Protein AF-X1PP85-F1 (afdb_monomer)

Structure (mmCIF, N/CA/C/O backbone):
data_AF-X1PP85-F1
#
_entry.id   AF-X1PP85-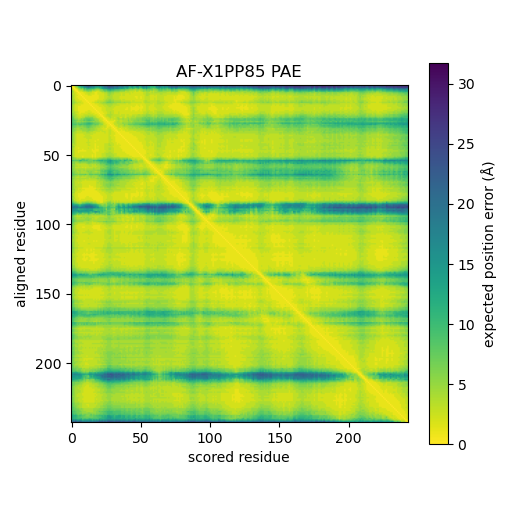F1
#
loop_
_atom_site.group_PDB
_atom_site.id
_atom_site.type_symbol
_atom_site.label_atom_id
_atom_site.label_alt_id
_atom_site.label_comp_id
_atom_site.label_asym_id
_atom_site.label_entity_id
_atom_site.label_seq_id
_atom_site.pdbx_PDB_ins_code
_atom_site.Cartn_x
_atom_site.Cartn_y
_atom_site.Cartn_z
_atom_site.occupancy
_atom_site.B_iso_or_equiv
_atom_site.auth_seq_id
_atom_site.auth_comp_id
_atom_site.auth_asym_id
_atom_site.auth_atom_id
_atom_site.pdbx_PDB_model_num
ATOM 1 N N . ASP A 1 1 ? 21.869 11.485 17.159 1.00 49.81 1 ASP A N 1
ATOM 2 C CA . ASP A 1 1 ? 21.435 10.122 17.528 1.00 49.81 1 ASP A CA 1
ATOM 3 C C . ASP A 1 1 ? 20.877 9.426 16.298 1.00 49.81 1 ASP A C 1
ATOM 5 O O . ASP A 1 1 ? 19.893 9.921 15.763 1.00 49.81 1 ASP A O 1
ATOM 9 N N . ASN A 1 2 ? 21.496 8.334 15.834 1.00 59.84 2 ASN A N 1
ATOM 10 C CA . ASN A 1 2 ? 21.008 7.474 14.738 1.00 59.84 2 ASN A CA 1
ATOM 11 C C . ASN A 1 2 ? 19.705 6.749 15.137 1.00 59.84 2 ASN A C 1
ATOM 13 O O . ASN A 1 2 ? 19.668 5.526 15.242 1.00 59.84 2 ASN A O 1
ATOM 17 N N . LYS A 1 3 ? 18.649 7.497 15.461 1.00 71.19 3 LYS A N 1
ATOM 18 C CA . LYS A 1 3 ? 17.340 6.934 15.785 1.00 71.19 3 LYS A CA 1
ATOM 19 C C . LYS A 1 3 ? 16.592 6.682 14.487 1.00 71.19 3 LYS A C 1
ATOM 21 O O . LYS A 1 3 ? 16.320 7.616 13.739 1.00 71.19 3 LYS A O 1
ATOM 26 N N . GLU A 1 4 ? 16.272 5.419 14.257 1.00 82.12 4 GLU A N 1
ATOM 27 C CA . GLU A 1 4 ? 15.352 4.983 13.215 1.00 82.12 4 GLU A CA 1
ATOM 28 C C . GLU A 1 4 ? 13.998 5.689 13.385 1.00 82.12 4 GLU A C 1
ATOM 30 O O . GLU A 1 4 ? 13.442 5.730 14.487 1.00 82.12 4 GLU A O 1
ATOM 35 N N . LEU A 1 5 ? 13.511 6.312 12.308 1.00 87.94 5 LEU A N 1
ATOM 36 C CA . LEU A 1 5 ? 12.275 7.102 12.328 1.00 87.94 5 LEU A CA 1
ATOM 37 C C . LEU A 1 5 ? 11.038 6.238 12.110 1.00 87.94 5 LEU A C 1
ATOM 39 O O . LEU A 1 5 ? 10.011 6.476 12.737 1.00 8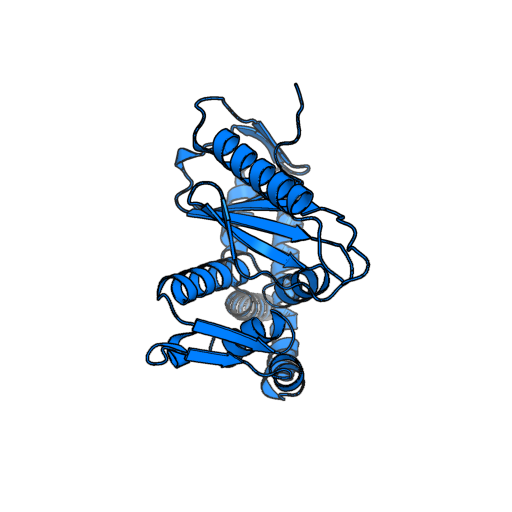7.94 5 LEU A O 1
ATOM 43 N N . CYS A 1 6 ? 11.148 5.259 11.222 1.00 92.81 6 CYS A N 1
ATOM 44 C CA . CYS A 1 6 ? 10.110 4.319 10.822 1.00 92.81 6 CYS A CA 1
ATOM 45 C C . CYS A 1 6 ? 10.786 3.073 10.238 1.00 92.81 6 CYS A C 1
ATOM 47 O O . CYS A 1 6 ? 11.924 3.176 9.779 1.00 92.81 6 CYS A O 1
ATOM 49 N N . ASP A 1 7 ? 10.078 1.946 10.179 1.00 93.31 7 ASP A N 1
ATOM 50 C CA . ASP A 1 7 ? 10.652 0.692 9.666 1.00 93.31 7 ASP A CA 1
ATOM 51 C C . ASP A 1 7 ? 10.857 0.724 8.141 1.00 93.31 7 ASP A C 1
ATOM 53 O O . ASP A 1 7 ? 11.785 0.115 7.611 1.00 93.31 7 ASP A O 1
ATOM 57 N N . LEU A 1 8 ? 9.991 1.432 7.406 1.00 94.00 8 LEU A N 1
ATOM 58 C CA . LEU A 1 8 ? 10.142 1.621 5.963 1.00 94.00 8 LEU A CA 1
ATOM 59 C C . LEU A 1 8 ? 9.538 2.954 5.512 1.00 94.00 8 LEU A C 1
ATOM 61 O O . LEU A 1 8 ? 8.381 3.264 5.794 1.00 94.00 8 LEU A O 1
ATOM 65 N N . LEU A 1 9 ? 10.314 3.712 4.738 1.00 94.88 9 LEU A N 1
ATOM 66 C CA . LEU A 1 9 ? 9.847 4.877 3.994 1.00 94.88 9 LEU A CA 1
ATOM 67 C C . LEU A 1 9 ? 9.863 4.552 2.498 1.00 94.88 9 LEU A C 1
ATOM 69 O O . LEU A 1 9 ? 10.913 4.244 1.934 1.00 94.88 9 LEU A O 1
ATOM 73 N N . VAL A 1 10 ? 8.710 4.668 1.844 1.00 94.44 10 VAL A N 1
ATOM 74 C CA . VAL A 1 10 ? 8.599 4.582 0.384 1.00 94.44 10 VAL A CA 1
ATOM 75 C C . VAL A 1 10 ? 8.336 5.977 -0.160 1.00 94.44 10 VAL A C 1
ATOM 77 O O . VAL A 1 10 ? 7.352 6.604 0.216 1.00 94.44 10 VAL A O 1
ATOM 80 N N . VAL A 1 11 ? 9.203 6.456 -1.053 1.00 93.06 11 VAL A N 1
ATOM 81 C CA . VAL A 1 11 ? 9.029 7.738 -1.752 1.00 93.06 11 VAL A CA 1
ATOM 82 C C . VAL A 1 11 ? 8.895 7.475 -3.244 1.00 93.06 11 VAL A C 1
ATOM 84 O O . VAL A 1 11 ? 9.864 7.072 -3.903 1.00 93.06 11 VAL A O 1
ATOM 87 N N . PHE A 1 12 ? 7.702 7.722 -3.774 1.00 92.81 12 PHE A N 1
ATOM 88 C CA . PHE A 1 12 ? 7.373 7.516 -5.175 1.00 92.81 12 PHE A CA 1
ATOM 89 C C . PHE A 1 12 ? 6.667 8.752 -5.728 1.00 92.81 12 PHE A C 1
ATOM 91 O O . PHE A 1 12 ? 5.604 9.128 -5.249 1.00 92.81 12 PHE A O 1
ATOM 98 N N . ASP A 1 13 ? 7.281 9.393 -6.723 1.00 92.19 13 ASP A N 1
ATOM 99 C CA . ASP A 1 13 ? 6.835 10.684 -7.252 1.00 92.19 13 ASP A CA 1
ATOM 100 C C . ASP A 1 13 ? 6.606 11.726 -6.150 1.00 92.19 13 ASP A C 1
ATOM 102 O O . ASP A 1 13 ? 7.534 12.033 -5.405 1.00 92.19 13 ASP A O 1
ATOM 106 N N . GLU A 1 14 ? 5.392 12.262 -6.059 1.00 95.69 14 GLU A N 1
ATOM 107 C CA . GLU A 1 14 ? 4.980 13.275 -5.085 1.00 95.69 14 GLU A CA 1
ATOM 108 C C . GLU A 1 14 ? 4.318 12.641 -3.848 1.00 95.69 14 GLU A C 1
ATOM 110 O O . GLU A 1 14 ? 3.628 13.322 -3.089 1.00 95.69 14 GLU A O 1
ATOM 115 N N . ILE A 1 15 ? 4.496 11.329 -3.652 1.00 97.38 15 ILE A N 1
ATOM 116 C CA . ILE A 1 15 ? 3.829 10.538 -2.617 1.00 97.38 15 ILE A CA 1
ATOM 117 C C . ILE A 1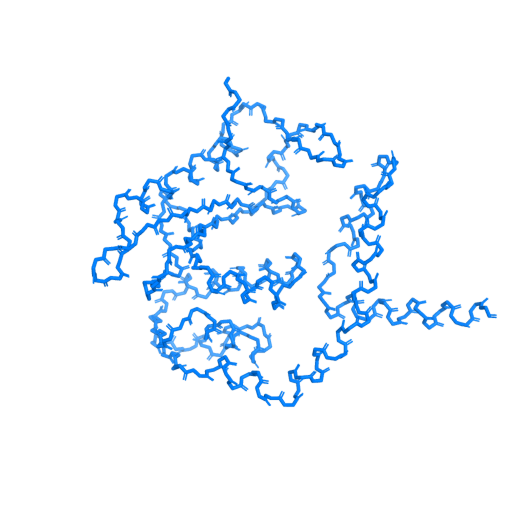 15 ? 4.867 9.906 -1.692 1.00 97.38 15 ILE A C 1
ATOM 119 O O . ILE A 1 15 ? 5.861 9.317 -2.135 1.00 97.38 15 ILE A O 1
ATOM 123 N N . ALA A 1 16 ? 4.610 9.991 -0.389 1.00 97.69 16 ALA A N 1
ATOM 124 C CA . ALA A 1 16 ? 5.360 9.272 0.629 1.00 97.69 16 ALA A CA 1
ATOM 125 C C . ALA A 1 16 ? 4.460 8.295 1.392 1.00 97.69 16 ALA A C 1
ATOM 127 O O . ALA A 1 16 ? 3.349 8.637 1.791 1.00 97.69 16 ALA A O 1
ATOM 128 N N . ILE A 1 17 ? 4.958 7.087 1.644 1.00 98.19 17 ILE A N 1
ATOM 129 C CA . ILE A 1 17 ? 4.297 6.089 2.487 1.00 98.19 17 ILE A CA 1
ATOM 130 C C . ILE A 1 17 ? 5.229 5.753 3.645 1.00 98.19 17 ILE A C 1
ATOM 132 O O . ILE A 1 17 ? 6.342 5.265 3.430 1.00 98.19 17 ILE A O 1
ATOM 136 N N . ILE A 1 18 ? 4.775 6.025 4.866 1.00 97.81 18 ILE A N 1
ATOM 137 C CA . ILE A 1 18 ? 5.509 5.730 6.097 1.00 97.81 18 ILE A CA 1
ATOM 138 C C . ILE A 1 18 ? 4.922 4.467 6.710 1.00 97.81 18 ILE A C 1
ATOM 140 O O . ILE A 1 18 ? 3.749 4.444 7.087 1.00 97.81 18 ILE A O 1
ATOM 144 N N . TRP A 1 19 ? 5.746 3.436 6.837 1.00 97.44 19 TRP A N 1
ATOM 145 C CA . TRP A 1 19 ? 5.365 2.157 7.413 1.00 97.44 19 TRP A CA 1
ATOM 146 C C . TRP A 1 19 ? 5.962 1.997 8.804 1.00 97.44 19 TRP A C 1
ATOM 148 O O . TRP A 1 19 ? 7.148 2.251 9.023 1.00 97.44 19 TRP A O 1
ATOM 158 N N . GLN A 1 20 ? 5.143 1.503 9.722 1.00 95.94 20 GLN A N 1
ATOM 159 C CA . GLN A 1 20 ? 5.584 1.028 11.022 1.00 95.94 20 GLN A CA 1
ATOM 160 C C . GLN A 1 20 ? 5.014 -0.364 11.270 1.00 95.94 20 GLN A C 1
ATOM 162 O O . GLN A 1 20 ? 3.808 -0.575 11.185 1.00 95.94 20 GLN A O 1
ATOM 167 N N . ILE A 1 21 ? 5.87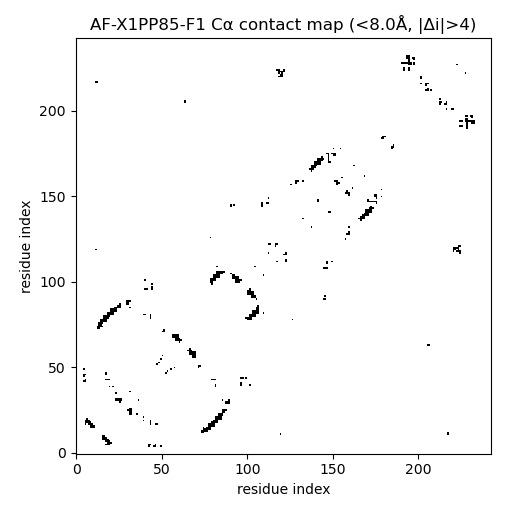9 -1.312 11.587 1.00 94.38 21 ILE A N 1
ATOM 168 C CA . ILE A 1 21 ? 5.582 -2.708 11.851 1.00 94.38 21 ILE A CA 1
ATOM 169 C C . ILE A 1 21 ? 5.770 -2.954 13.342 1.00 94.38 21 ILE A C 1
ATOM 171 O O . ILE A 1 21 ? 6.812 -2.659 13.929 1.00 94.38 21 ILE A O 1
ATOM 175 N N . LYS A 1 22 ? 4.753 -3.536 13.974 1.00 92.19 22 LYS A N 1
ATOM 176 C CA . LYS A 1 22 ? 4.803 -3.864 15.390 1.00 92.19 22 LYS A CA 1
ATOM 177 C C . LYS A 1 22 ? 4.274 -5.257 15.665 1.00 92.19 22 LYS A C 1
ATOM 179 O O . LYS A 1 22 ? 3.138 -5.593 15.343 1.00 92.19 22 LYS A O 1
ATOM 184 N N . ASP A 1 23 ? 5.103 -6.052 16.327 1.00 91.19 23 ASP A N 1
ATOM 185 C CA . ASP A 1 23 ? 4.675 -7.304 16.934 1.00 91.19 23 ASP A CA 1
ATOM 186 C C . ASP A 1 23 ? 4.068 -7.012 18.311 1.00 91.19 23 ASP A C 1
ATOM 188 O O . ASP A 1 23 ? 4.780 -6.795 19.295 1.00 91.19 23 ASP A O 1
ATOM 192 N N . LEU A 1 24 ? 2.739 -6.891 18.342 1.00 88.25 24 LEU A N 1
ATOM 193 C CA . LEU A 1 24 ? 1.958 -6.681 19.556 1.00 88.25 24 LEU A CA 1
ATOM 194 C C . LEU A 1 24 ? 1.239 -7.971 19.929 1.00 88.25 24 LEU A C 1
ATOM 196 O O . LEU A 1 24 ? 0.624 -8.620 19.085 1.00 88.25 24 LEU A O 1
ATOM 200 N N . LYS A 1 25 ? 1.265 -8.313 21.217 1.00 84.50 25 LYS A N 1
ATOM 201 C CA . LYS A 1 25 ? 0.525 -9.464 21.733 1.00 84.50 25 LYS A CA 1
ATOM 202 C C . LYS A 1 25 ? -0.924 -9.084 21.992 1.00 84.50 25 LYS A C 1
ATOM 204 O O . LYS A 1 25 ? -1.218 -7.986 22.460 1.00 84.50 25 LYS A O 1
ATOM 209 N N . LEU A 1 26 ? -1.814 -10.035 21.748 1.00 84.62 26 LEU A N 1
ATOM 210 C CA . LEU A 1 26 ? -3.209 -9.906 22.134 1.00 84.62 26 LEU A CA 1
ATOM 211 C C . LEU A 1 26 ? -3.416 -10.352 23.576 1.00 84.62 26 LEU A C 1
ATOM 213 O O . LEU A 1 26 ? -2.722 -11.229 24.098 1.00 84.62 26 LEU A O 1
ATOM 217 N N . ASN A 1 27 ? -4.410 -9.752 24.215 1.00 86.31 27 ASN A N 1
ATOM 218 C CA . ASN A 1 27 ? -4.926 -10.227 25.485 1.00 86.31 27 ASN A CA 1
ATOM 219 C C . ASN A 1 27 ? -5.790 -11.493 25.290 1.00 86.31 27 ASN A C 1
ATOM 221 O O . ASN A 1 27 ? -6.041 -11.948 24.175 1.00 86.31 27 ASN A O 1
ATOM 225 N N . LYS A 1 28 ? -6.296 -12.057 26.394 1.00 85.12 28 LYS A N 1
ATOM 226 C CA . LYS A 1 28 ? -7.139 -13.271 26.378 1.00 85.12 28 LYS A CA 1
ATOM 227 C C . LYS A 1 28 ? -8.452 -13.124 25.591 1.00 85.12 28 LYS A C 1
ATOM 229 O O . LYS A 1 28 ? -9.091 -14.131 25.319 1.00 85.12 28 LYS A O 1
ATOM 234 N N . LEU A 1 29 ? -8.861 -11.895 25.272 1.00 83.88 29 LEU A N 1
ATOM 235 C CA . LEU A 1 29 ? -10.060 -11.576 24.494 1.00 83.88 29 LEU A CA 1
ATOM 236 C C . LEU A 1 29 ? -9.741 -11.320 23.012 1.00 83.88 29 LEU A C 1
ATOM 238 O O . LEU A 1 29 ? -10.618 -10.874 22.282 1.00 83.88 29 LEU A O 1
ATOM 242 N N . GLY A 1 30 ? -8.497 -11.549 22.575 1.00 83.00 30 GLY A N 1
ATOM 243 C CA . GLY A 1 30 ? -8.091 -11.328 21.188 1.00 83.00 30 GLY A CA 1
ATOM 244 C C . GLY A 1 30 ? -7.951 -9.853 20.805 1.00 83.00 30 GLY A C 1
ATOM 245 O O . GLY A 1 30 ? -8.025 -9.544 19.621 1.00 83.00 30 GLY A O 1
ATOM 246 N N . LYS A 1 31 ? -7.752 -8.951 21.779 1.00 84.50 31 LYS A N 1
ATOM 247 C CA . LYS A 1 31 ? -7.556 -7.510 21.542 1.00 84.50 31 LYS A CA 1
ATOM 248 C C . LYS A 1 31 ? -6.136 -7.055 21.850 1.00 84.50 31 LYS A C 1
ATOM 250 O O . LYS A 1 31 ? -5.523 -7.546 22.806 1.00 84.50 31 LYS A O 1
ATOM 255 N N . TYR A 1 32 ? -5.629 -6.104 21.079 1.00 87.50 32 TYR A N 1
ATOM 256 C CA . TYR A 1 32 ? -4.365 -5.435 21.339 1.00 87.50 32 TYR A CA 1
ATOM 257 C C . TYR A 1 32 ? -4.479 -4.529 22.567 1.00 87.50 32 TYR A C 1
ATOM 259 O O . TYR A 1 32 ? -5.551 -4.066 22.958 1.00 87.50 32 TYR A O 1
ATOM 267 N N . SER A 1 33 ? -3.340 -4.258 23.201 1.00 89.69 33 SER A N 1
ATOM 268 C CA . SER A 1 33 ? -3.264 -3.224 24.228 1.00 89.69 33 SER A CA 1
ATOM 269 C C . SER A 1 33 ? -3.465 -1.851 23.587 1.00 89.69 33 SER A C 1
ATOM 271 O O . SER A 1 33 ? -2.613 -1.398 22.820 1.00 89.69 33 SER A O 1
ATOM 273 N N . GLU A 1 34 ? -4.547 -1.155 23.944 1.00 88.56 34 GLU A N 1
ATOM 274 C CA . GLU A 1 34 ? -4.822 0.212 23.475 1.00 88.56 34 GLU A CA 1
ATOM 275 C C . GLU A 1 34 ? -3.626 1.146 23.711 1.00 88.56 34 GLU A C 1
ATOM 277 O O . GLU A 1 34 ? -3.270 1.954 22.857 1.00 88.56 34 GLU A O 1
ATOM 282 N N . VAL A 1 35 ? -2.933 0.993 24.845 1.00 91.69 35 VAL A N 1
ATOM 283 C CA . VAL A 1 35 ? -1.743 1.788 25.178 1.00 91.69 35 VAL A CA 1
ATOM 284 C C . VAL A 1 35 ? -0.605 1.541 24.185 1.00 91.69 35 VAL A C 1
ATOM 286 O O . VAL A 1 35 ? 0.087 2.487 23.792 1.00 91.69 35 VAL A O 1
ATOM 289 N N . GLU A 1 36 ? -0.396 0.289 23.774 1.00 91.88 36 GLU A N 1
ATOM 290 C CA . GLU A 1 36 ? 0.655 -0.075 22.820 1.00 91.88 36 GLU A CA 1
ATOM 291 C C . GLU A 1 36 ? 0.302 0.352 21.395 1.00 91.88 36 GLU A C 1
ATOM 293 O O . GLU A 1 36 ? 1.163 0.911 20.711 1.00 91.88 36 GLU A O 1
ATOM 298 N N . VAL A 1 37 ? -0.959 0.191 20.982 1.00 91.31 37 VAL A N 1
ATOM 299 C CA . VAL A 1 37 ? -1.465 0.703 19.699 1.00 91.31 37 VAL A CA 1
ATOM 300 C C . VAL A 1 37 ? -1.280 2.221 19.639 1.00 91.31 37 VAL A C 1
ATOM 302 O O . VAL A 1 37 ? -0.627 2.732 18.733 1.00 91.31 37 VAL A O 1
ATOM 305 N N . GLN A 1 38 ? -1.717 2.956 20.664 1.00 92.69 38 GLN A N 1
ATOM 306 C CA . GLN A 1 38 ? -1.550 4.412 20.733 1.00 92.69 38 GLN A CA 1
ATOM 307 C C . GLN A 1 38 ? -0.079 4.846 20.781 1.00 92.69 38 GLN A C 1
ATOM 309 O O . GLN A 1 38 ? 0.295 5.908 20.278 1.00 92.69 38 GLN A O 1
ATOM 314 N N . LYS A 1 39 ? 0.805 4.049 21.393 1.00 93.31 39 LYS A N 1
ATOM 315 C CA . LYS A 1 39 ? 2.252 4.293 21.326 1.00 93.31 39 LYS A CA 1
ATOM 316 C C . LYS A 1 39 ? 2.766 4.146 19.890 1.00 93.31 39 LYS A C 1
ATOM 318 O O . LYS A 1 39 ? 3.495 5.032 19.449 1.00 93.31 39 LYS A O 1
ATOM 323 N N . ASN A 1 40 ? 2.352 3.103 19.174 1.00 93.69 40 ASN A N 1
ATOM 324 C CA . ASN A 1 40 ? 2.727 2.864 17.781 1.00 93.69 40 ASN A CA 1
ATOM 325 C C . ASN A 1 40 ? 2.245 3.994 16.848 1.00 93.69 40 ASN A C 1
ATOM 327 O O . ASN A 1 40 ? 3.036 4.570 16.103 1.00 93.69 40 ASN A O 1
ATOM 331 N N . LEU A 1 41 ? 0.981 4.413 16.972 1.00 94.44 41 LEU A N 1
ATOM 332 C CA . LEU A 1 41 ? 0.421 5.533 16.201 1.00 94.44 41 LEU A CA 1
ATOM 333 C C . LEU A 1 41 ? 1.165 6.854 16.464 1.00 94.44 41 LEU A C 1
ATOM 335 O O . LEU A 1 41 ? 1.427 7.636 15.547 1.00 94.44 41 LEU A O 1
ATOM 339 N N . ARG A 1 42 ? 1.573 7.105 17.716 1.00 94.81 42 ARG A N 1
ATOM 340 C CA . ARG A 1 42 ? 2.394 8.278 18.063 1.00 94.81 42 ARG A CA 1
ATOM 341 C C . ARG A 1 42 ? 3.793 8.231 17.452 1.00 94.81 42 ARG A C 1
ATOM 343 O O . ARG A 1 42 ? 4.314 9.299 17.133 1.00 94.81 42 ARG A O 1
ATOM 350 N N . GLN A 1 43 ? 4.391 7.048 17.294 1.00 93.44 43 GLN A N 1
ATOM 351 C CA . GLN A 1 43 ? 5.680 6.890 16.610 1.00 93.44 43 GLN A CA 1
ATOM 352 C C . GLN A 1 43 ? 5.550 7.250 15.128 1.00 93.44 43 GLN A C 1
ATOM 354 O O . GLN A 1 43 ? 6.285 8.121 14.671 1.00 93.44 43 GLN A O 1
ATOM 359 N N . LEU A 1 44 ? 4.535 6.721 14.438 1.00 94.88 44 LEU A N 1
ATOM 360 C CA . LEU A 1 44 ? 4.193 7.093 13.055 1.00 94.88 44 LEU A CA 1
ATOM 361 C C . LEU A 1 44 ? 3.981 8.603 12.883 1.00 94.88 44 LEU A C 1
ATOM 363 O O . LEU A 1 44 ? 4.588 9.233 12.018 1.00 94.88 44 LEU A O 1
ATOM 367 N N . SER A 1 45 ? 3.165 9.212 13.748 1.00 95.50 45 SER A N 1
ATOM 368 C CA . SER A 1 45 ? 2.944 10.665 13.748 1.00 95.50 45 SER A CA 1
ATOM 369 C C . SER A 1 45 ? 4.239 11.450 14.005 1.00 95.50 45 SER A C 1
ATOM 371 O O . SER A 1 45 ? 4.467 12.503 13.406 1.00 95.50 45 SER A O 1
ATOM 373 N N . GLY A 1 46 ? 5.106 10.946 14.887 1.00 94.62 46 GLY A N 1
ATOM 374 C CA . GLY A 1 46 ? 6.421 11.523 15.160 1.00 94.62 46 GLY A CA 1
ATOM 375 C C . GLY A 1 46 ? 7.354 11.465 13.951 1.00 94.62 46 GLY A C 1
ATOM 376 O O . GLY A 1 46 ? 7.977 12.478 13.633 1.00 94.62 46 GLY A O 1
ATOM 377 N N . ALA A 1 47 ? 7.391 10.324 13.260 1.00 94.44 47 ALA A N 1
ATOM 378 C CA . ALA A 1 47 ? 8.158 10.110 12.038 1.00 94.44 47 ALA A CA 1
ATOM 379 C C . ALA A 1 47 ? 7.712 11.069 10.932 1.00 94.44 47 ALA A C 1
ATOM 381 O O . ALA A 1 47 ? 8.537 11.800 10.385 1.00 94.44 47 ALA A O 1
ATOM 382 N N . ARG A 1 48 ? 6.394 11.157 10.687 1.00 96.19 48 ARG A N 1
ATOM 383 C CA . ARG A 1 48 ? 5.806 12.130 9.755 1.00 96.19 48 ARG A CA 1
ATOM 384 C C . ARG A 1 48 ? 6.261 13.548 10.090 1.00 96.19 48 ARG A C 1
ATOM 386 O O . ARG A 1 48 ? 6.783 14.249 9.231 1.00 96.19 48 ARG A O 1
ATOM 393 N N . ARG A 1 49 ? 6.113 13.962 11.351 1.00 94.75 49 ARG A N 1
ATOM 394 C CA . ARG A 1 49 ? 6.509 15.309 11.779 1.00 94.75 49 ARG A CA 1
ATOM 395 C C . ARG A 1 49 ? 7.988 15.575 11.513 1.00 94.75 49 ARG A C 1
ATOM 397 O O . ARG A 1 49 ? 8.338 16.650 11.043 1.00 94.75 49 ARG A O 1
ATOM 404 N N . GLN A 1 50 ? 8.856 14.615 11.822 1.00 93.75 50 GLN A N 1
ATOM 405 C CA . GLN A 1 50 ? 10.293 14.775 11.634 1.00 93.75 50 GLN A CA 1
ATOM 406 C C . GLN A 1 50 ? 10.700 14.843 10.160 1.00 93.75 50 GLN A C 1
ATOM 408 O O . GLN A 1 50 ? 11.601 15.608 9.836 1.00 93.75 50 GLN A O 1
ATOM 413 N N . LEU A 1 51 ? 10.035 14.077 9.296 1.00 93.75 51 LEU A N 1
ATOM 414 C CA . LEU A 1 51 ? 10.308 14.051 7.862 1.00 93.75 51 LEU A CA 1
ATOM 415 C C . LEU A 1 51 ? 9.770 15.28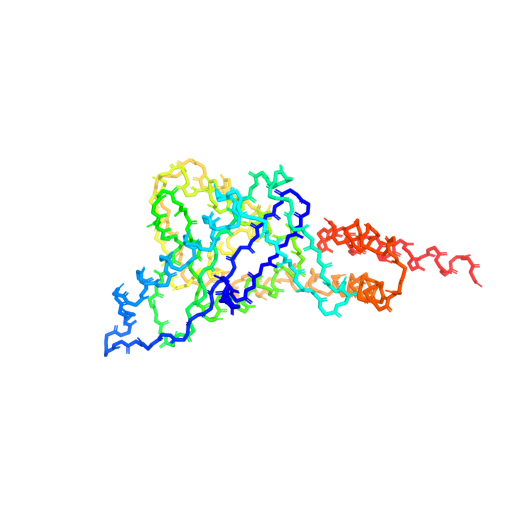4 7.125 1.00 93.75 51 LEU A C 1
ATOM 417 O O . LEU A 1 51 ? 10.418 15.743 6.191 1.00 93.75 51 LEU A O 1
ATOM 421 N N . PHE A 1 52 ? 8.604 15.804 7.523 1.00 94.25 52 PHE A N 1
ATOM 422 C CA . PHE A 1 52 ? 7.848 16.762 6.704 1.00 94.25 52 PHE A CA 1
ATOM 423 C C . PHE A 1 52 ? 7.604 18.126 7.354 1.00 94.25 52 PHE A C 1
ATOM 425 O O . PHE A 1 52 ? 7.474 19.117 6.641 1.00 94.25 52 PHE A O 1
ATOM 432 N N . ASP A 1 53 ? 7.552 18.205 8.685 1.00 91.81 53 ASP A N 1
ATOM 433 C CA . ASP A 1 53 ? 7.178 19.447 9.376 1.00 91.81 53 ASP A CA 1
ATOM 434 C C . ASP A 1 53 ? 8.392 20.149 10.012 1.00 91.81 53 ASP A C 1
ATOM 436 O O . ASP A 1 53 ? 8.391 21.367 10.213 1.00 91.81 53 ASP A O 1
ATOM 440 N N . LEU A 1 54 ? 9.437 19.394 10.371 1.00 89.38 54 LEU A N 1
ATOM 441 C CA . LEU A 1 54 ? 10.662 19.955 10.940 1.00 89.38 54 LEU A CA 1
ATOM 442 C C . LEU A 1 54 ? 11.611 20.431 9.837 1.00 89.38 54 LEU A C 1
ATOM 444 O O . LEU A 1 54 ? 11.806 19.766 8.830 1.00 89.38 54 LEU A O 1
ATOM 448 N N . LYS A 1 55 ? 12.292 21.556 10.077 1.00 83.69 55 LYS A N 1
ATOM 449 C CA . LYS A 1 55 ? 13.312 22.111 9.163 1.00 83.69 55 LYS A CA 1
ATOM 450 C C . LYS A 1 55 ? 14.657 21.375 9.215 1.00 83.69 55 LYS A C 1
ATOM 452 O O . LYS A 1 55 ? 15.653 21.865 8.687 1.00 83.69 55 LYS A O 1
ATOM 457 N N . THR A 1 56 ? 14.716 20.248 9.913 1.00 86.44 56 THR A N 1
ATOM 458 C CA . THR A 1 56 ? 15.939 19.462 10.050 1.00 86.44 56 THR A CA 1
ATOM 459 C C . THR A 1 56 ? 16.167 18.686 8.761 1.00 86.44 56 THR A C 1
ATOM 461 O O . THR A 1 56 ? 15.277 17.970 8.318 1.00 86.44 56 THR A O 1
ATOM 464 N N . SER A 1 57 ? 17.362 18.803 8.179 1.00 86.81 57 SER A N 1
ATOM 465 C CA . SER A 1 57 ? 17.738 17.987 7.022 1.00 86.81 57 SER A CA 1
ATOM 466 C C . SER A 1 57 ? 17.716 16.503 7.395 1.00 86.81 57 SER A C 1
ATOM 468 O O . SER A 1 57 ? 18.284 16.114 8.420 1.00 86.81 57 SER A O 1
ATOM 470 N N . VAL A 1 58 ? 17.061 15.688 6.569 1.00 89.81 58 VAL A N 1
ATOM 471 C CA . VAL A 1 58 ? 17.016 14.232 6.720 1.00 89.81 58 VAL A CA 1
ATOM 472 C C . VAL A 1 58 ? 17.819 13.604 5.589 1.00 89.81 58 VAL A C 1
ATOM 474 O O . VAL A 1 58 ? 17.579 13.882 4.417 1.00 89.81 58 VAL A O 1
ATOM 477 N N . GLU A 1 59 ? 18.773 12.750 5.943 1.00 90.00 59 GLU A N 1
ATOM 478 C CA . GLU A 1 59 ? 19.507 11.912 4.996 1.00 90.00 59 GLU A CA 1
ATOM 479 C C . GLU A 1 59 ? 18.834 10.537 4.935 1.00 90.00 59 GLU A C 1
ATOM 481 O O . GLU A 1 59 ? 18.616 9.903 5.969 1.00 90.00 59 GLU A O 1
ATOM 486 N N . LEU A 1 60 ? 18.487 10.087 3.732 1.00 88.25 60 LEU A N 1
ATOM 487 C CA . LEU A 1 60 ? 18.001 8.735 3.479 1.00 88.25 60 LEU A CA 1
ATOM 488 C C . LEU A 1 60 ? 19.151 7.880 2.983 1.00 88.25 60 LEU A C 1
ATOM 490 O O . LEU A 1 60 ? 19.904 8.301 2.110 1.00 88.25 60 LEU A O 1
ATOM 494 N N . GLU A 1 61 ? 19.239 6.657 3.487 1.00 85.25 61 GLU A N 1
ATOM 495 C CA . GLU A 1 61 ? 20.193 5.663 3.018 1.00 85.25 61 GLU A CA 1
ATOM 496 C C . GLU A 1 61 ? 19.446 4.525 2.325 1.00 85.25 61 GLU A C 1
ATOM 498 O O . GLU A 1 61 ? 18.481 3.974 2.854 1.00 85.25 61 GLU A O 1
ATOM 503 N N . ASN A 1 62 ? 19.877 4.182 1.116 1.00 82.56 62 ASN A N 1
ATOM 504 C CA . ASN A 1 62 ? 19.340 3.065 0.355 1.00 82.56 62 ASN A CA 1
ATOM 505 C C . ASN A 1 62 ? 20.489 2.150 -0.102 1.00 82.56 62 ASN A C 1
ATOM 507 O O . ASN A 1 62 ? 21.472 2.664 -0.640 1.00 82.56 62 ASN A O 1
ATOM 511 N N . PRO A 1 63 ? 20.357 0.814 0.016 1.00 79.81 63 PRO A N 1
ATOM 512 C CA . PRO A 1 63 ? 21.438 -0.123 -0.311 1.00 79.81 63 PRO A CA 1
ATOM 513 C C . PRO A 1 63 ? 22.009 0.014 -1.730 1.00 79.81 63 PRO A C 1
ATOM 515 O O . PRO A 1 63 ? 23.189 -0.245 -1.940 1.00 79.81 63 PRO A O 1
ATOM 518 N N . TYR A 1 64 ? 21.189 0.441 -2.696 1.00 76.62 64 TYR A N 1
ATOM 519 C CA . TYR A 1 64 ? 21.576 0.593 -4.102 1.00 76.62 64 TYR A CA 1
ATOM 520 C C . TYR A 1 64 ? 21.907 2.040 -4.493 1.00 76.62 64 TYR A C 1
ATOM 522 O O . TYR A 1 64 ? 22.527 2.274 -5.529 1.00 76.62 64 TYR A O 1
ATOM 530 N N . ARG A 1 65 ? 21.452 3.035 -3.720 1.00 74.56 65 ARG A N 1
ATOM 531 C CA . ARG A 1 65 ? 21.592 4.471 -4.060 1.00 74.56 65 ARG A CA 1
ATOM 532 C C . ARG A 1 65 ? 22.572 5.206 -3.159 1.00 74.56 65 ARG A C 1
ATOM 534 O O . ARG A 1 65 ? 22.907 6.350 -3.447 1.00 74.56 65 ARG A O 1
ATOM 541 N N . GLY A 1 66 ? 23.013 4.563 -2.083 1.00 80.94 66 GLY A N 1
ATOM 542 C CA . GLY A 1 66 ? 23.753 5.219 -1.022 1.00 80.94 66 GLY A CA 1
ATOM 543 C C . GLY A 1 66 ? 22.887 6.258 -0.317 1.00 80.94 66 GLY A C 1
ATOM 544 O O . GLY A 1 66 ? 21.677 6.079 -0.154 1.00 80.94 66 GLY A O 1
ATOM 545 N N . LYS A 1 67 ? 23.533 7.339 0.111 1.00 88.38 67 LYS A N 1
ATOM 546 C CA . LYS A 1 67 ? 22.926 8.407 0.901 1.00 88.38 67 LYS A CA 1
ATOM 547 C C . LYS A 1 67 ? 22.422 9.535 0.005 1.00 88.38 67 LYS A C 1
ATOM 549 O O . LYS A 1 67 ? 23.147 9.993 -0.875 1.00 88.38 67 LYS A O 1
ATOM 554 N N . GLU A 1 68 ? 21.205 10.007 0.242 1.00 87.44 68 GLU A N 1
ATOM 555 C CA . GLU A 1 68 ? 20.646 11.187 -0.419 1.00 87.44 68 GLU A CA 1
ATOM 556 C C . GLU A 1 68 ? 19.933 12.101 0.580 1.00 87.44 68 GLU A C 1
ATOM 558 O O . GLU A 1 68 ? 19.310 11.641 1.534 1.00 87.44 68 GLU A O 1
ATOM 563 N N . ILE A 1 69 ? 20.006 13.413 0.348 1.00 90.56 69 ILE A N 1
ATOM 564 C CA . ILE A 1 69 ? 19.245 14.386 1.135 1.00 90.56 69 ILE A CA 1
ATOM 565 C C . ILE A 1 69 ? 17.780 14.307 0.700 1.00 90.56 69 ILE A C 1
ATOM 567 O O . ILE A 1 69 ? 17.469 14.408 -0.490 1.00 90.56 69 ILE A O 1
ATOM 571 N N . PHE A 1 70 ? 16.886 14.125 1.667 1.00 92.00 70 PHE A N 1
ATOM 572 C CA . PHE A 1 70 ? 15.450 14.117 1.442 1.00 92.00 70 PHE A CA 1
ATOM 573 C C . PHE A 1 70 ? 14.925 15.539 1.259 1.00 92.00 70 PHE A C 1
ATOM 575 O O . PHE A 1 70 ? 15.139 16.397 2.115 1.00 92.00 70 PHE A O 1
ATOM 582 N N . ASP A 1 71 ? 14.205 15.768 0.162 1.00 92.62 71 ASP A N 1
ATOM 583 C CA . ASP A 1 71 ? 13.480 17.012 -0.079 1.00 92.62 71 ASP A CA 1
ATOM 584 C C . ASP A 1 71 ? 11.971 16.802 0.148 1.00 92.62 71 ASP A C 1
ATOM 586 O O . ASP A 1 71 ? 11.264 16.358 -0.769 1.00 92.62 71 ASP A O 1
ATOM 590 N N . PRO A 1 72 ? 11.451 17.118 1.351 1.00 94.44 72 PRO A N 1
ATOM 591 C CA . PRO A 1 72 ? 10.037 16.941 1.661 1.00 94.44 72 PRO A CA 1
ATOM 592 C C . PRO A 1 72 ? 9.125 17.885 0.870 1.00 94.44 72 PRO A C 1
ATOM 594 O O . PRO A 1 72 ? 7.928 17.623 0.795 1.00 94.44 72 PRO A O 1
ATOM 597 N N . THR A 1 73 ? 9.652 18.953 0.256 1.00 94.31 73 THR A N 1
ATOM 598 C CA . THR A 1 73 ? 8.832 19.920 -0.500 1.00 94.31 73 THR A CA 1
ATOM 599 C C . THR A 1 73 ? 8.282 19.345 -1.804 1.00 94.31 73 THR A C 1
ATOM 601 O O . THR A 1 73 ? 7.313 19.864 -2.353 1.00 94.31 73 THR A O 1
ATOM 604 N N . THR A 1 74 ? 8.867 18.241 -2.277 1.00 94.62 74 THR A N 1
ATOM 605 C CA . THR A 1 74 ? 8.400 17.500 -3.456 1.00 94.62 74 THR A CA 1
ATOM 606 C C . THR A 1 74 ? 7.166 16.639 -3.182 1.00 94.62 74 THR A C 1
ATOM 608 O O . THR A 1 74 ? 6.523 16.179 -4.123 1.00 94.62 74 THR A O 1
ATOM 611 N N . ILE A 1 75 ? 6.822 16.416 -1.910 1.00 97.25 75 ILE A N 1
ATOM 612 C CA . ILE A 1 75 ? 5.754 15.505 -1.501 1.00 97.25 75 ILE A CA 1
ATOM 613 C C . ILE A 1 75 ? 4.462 16.281 -1.261 1.00 97.25 75 ILE A C 1
ATOM 615 O O . ILE A 1 75 ? 4.423 17.234 -0.486 1.00 97.25 75 ILE A O 1
ATOM 619 N N . LYS A 1 76 ? 3.390 15.843 -1.921 1.00 96.69 76 LYS A N 1
ATOM 620 C CA . LYS A 1 76 ? 2.045 16.420 -1.822 1.00 96.69 76 LYS A CA 1
ATOM 621 C C . LYS A 1 76 ? 1.084 15.543 -1.033 1.00 96.69 76 LYS A C 1
ATOM 623 O O . LYS A 1 76 ? 0.144 16.063 -0.442 1.00 96.69 76 LYS A O 1
ATOM 628 N N . GLU A 1 77 ? 1.324 14.236 -1.006 1.00 96.81 77 GLU A N 1
ATOM 629 C CA . GLU A 1 77 ? 0.442 13.271 -0.356 1.00 96.81 77 GLU A CA 1
ATOM 630 C C . GLU A 1 77 ? 1.250 12.303 0.512 1.00 96.81 77 GLU A C 1
ATOM 632 O O . GLU A 1 77 ? 2.334 11.849 0.134 1.00 96.81 77 GLU A O 1
ATOM 637 N N . ILE A 1 78 ? 0.742 12.022 1.712 1.00 97.75 78 ILE A N 1
ATOM 638 C CA . ILE A 1 78 ? 1.430 11.198 2.706 1.00 97.75 78 ILE A CA 1
ATOM 639 C C . ILE A 1 78 ? 0.455 10.161 3.248 1.00 97.75 78 ILE A C 1
ATOM 641 O O . ILE A 1 78 ? -0.533 10.518 3.884 1.00 97.75 78 ILE A O 1
ATOM 645 N N . TYR A 1 79 ? 0.799 8.888 3.080 1.00 98.06 79 TYR A N 1
ATOM 646 C CA . TYR A 1 79 ? 0.082 7.766 3.672 1.00 98.06 79 TYR A CA 1
ATOM 647 C C . TYR A 1 79 ? 0.833 7.235 4.893 1.00 98.06 79 TYR A C 1
ATOM 649 O O . TYR A 1 79 ? 2.048 7.021 4.856 1.00 98.06 79 TYR A O 1
ATOM 657 N N . LEU A 1 80 ? 0.105 6.997 5.982 1.00 98.06 80 LEU A N 1
ATOM 658 C CA . LEU A 1 80 ? 0.633 6.374 7.195 1.00 98.06 80 LEU A CA 1
ATOM 659 C C . LEU A 1 80 ? 0.080 4.959 7.308 1.00 98.06 80 LEU A C 1
ATOM 661 O O . LEU A 1 80 ? -1.137 4.774 7.279 1.00 98.06 80 LEU A O 1
ATOM 665 N N . ILE A 1 81 ? 0.963 3.974 7.460 1.00 97.69 81 ILE A N 1
ATOM 666 C CA . ILE A 1 81 ? 0.582 2.565 7.546 1.00 97.69 81 ILE A CA 1
ATOM 667 C C . ILE A 1 81 ? 1.192 1.928 8.792 1.00 97.69 81 ILE A C 1
ATOM 669 O O . ILE A 1 81 ? 2.404 1.934 8.995 1.00 97.69 81 ILE A O 1
ATOM 673 N N . SER A 1 82 ? 0.333 1.348 9.622 1.00 96.06 82 SER A N 1
ATOM 674 C CA . SER A 1 82 ? 0.688 0.583 10.8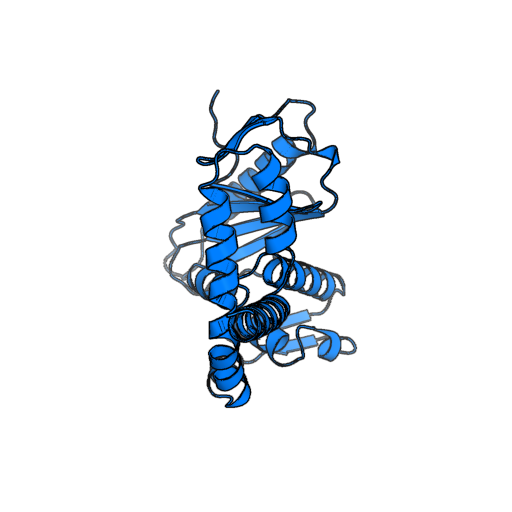12 1.00 96.06 82 SER A CA 1
ATOM 675 C C . SER A 1 82 ? 0.373 -0.890 10.582 1.00 96.06 82 SER A C 1
ATOM 677 O O . SER A 1 82 ? -0.794 -1.261 10.515 1.00 96.06 82 SER A O 1
ATOM 679 N N . ILE A 1 83 ? 1.384 -1.751 10.530 1.00 94.62 83 ILE A N 1
ATOM 680 C CA . ILE A 1 83 ? 1.196 -3.201 10.478 1.00 94.62 83 ILE A CA 1
ATOM 681 C C . ILE A 1 83 ? 1.283 -3.770 11.894 1.00 94.62 83 ILE A C 1
ATOM 683 O O . ILE A 1 83 ? 2.327 -3.677 12.540 1.00 94.62 83 ILE A O 1
ATOM 687 N N . LEU A 1 84 ? 0.211 -4.408 12.360 1.00 92.75 84 LEU A N 1
ATOM 688 C CA . LEU A 1 84 ? 0.174 -5.135 13.627 1.00 92.75 84 LEU A CA 1
ATOM 689 C C . LEU A 1 84 ? 0.267 -6.643 13.355 1.00 92.75 84 LEU A C 1
ATOM 691 O O . LEU A 1 84 ? -0.577 -7.224 12.671 1.00 92.75 84 LEU A O 1
ATOM 695 N N . LEU A 1 85 ? 1.323 -7.286 13.861 1.00 87.31 85 LEU A N 1
ATOM 696 C CA . LEU A 1 85 ? 1.631 -8.688 13.545 1.00 87.31 85 LEU A CA 1
ATOM 697 C C . LEU A 1 85 ? 0.985 -9.719 14.482 1.00 87.31 85 LEU A C 1
ATOM 699 O O . LEU A 1 85 ? 1.071 -10.913 14.192 1.00 87.31 85 LEU A O 1
ATOM 703 N N . GLY A 1 86 ? 0.335 -9.284 15.567 1.00 79.19 86 GLY A N 1
ATOM 704 C CA . GLY A 1 86 ? -0.305 -10.198 16.517 1.00 79.19 86 GLY A CA 1
ATOM 705 C C . GLY A 1 86 ? -1.428 -11.017 15.883 1.00 79.19 86 GLY A C 1
ATOM 706 O O . GLY A 1 86 ? -2.162 -10.516 15.034 1.00 79.19 86 GLY A O 1
ATOM 707 N N . GLU A 1 87 ? -1.560 -12.276 16.295 1.00 67.81 87 GLU A N 1
ATOM 708 C CA . GLU A 1 87 ? -2.533 -13.218 15.734 1.00 67.81 87 GLU A CA 1
ATOM 709 C C . GLU A 1 87 ? -3.893 -13.119 16.430 1.00 67.81 87 GLU A C 1
ATOM 711 O O . GLU A 1 87 ? -4.061 -13.666 17.517 1.00 67.81 87 GLU A O 1
ATOM 716 N N . GLY A 1 88 ? -4.870 -12.459 15.800 1.00 65.75 88 GLY A N 1
ATOM 717 C CA . GLY A 1 88 ? -6.272 -12.467 16.233 1.00 65.75 88 GLY A CA 1
ATOM 718 C C . GLY A 1 88 ? -7.192 -11.647 15.337 1.00 65.75 88 GLY A C 1
ATOM 719 O O . GLY A 1 88 ? -6.840 -11.332 14.201 1.00 65.75 88 GLY A O 1
ATOM 720 N N . GLU A 1 89 ? -8.394 -11.367 15.838 1.00 62.19 89 GLU A N 1
ATOM 721 C CA . GLU A 1 89 ? -9.541 -10.925 15.029 1.00 62.19 89 GLU A CA 1
ATOM 722 C C . GLU A 1 89 ? -9.852 -9.427 15.148 1.00 62.19 89 GLU A C 1
ATOM 724 O O . GLU A 1 89 ? -10.803 -8.947 14.532 1.00 62.19 89 GLU A O 1
ATOM 729 N N . GLU A 1 90 ? -9.074 -8.669 15.927 1.00 69.88 90 GLU A N 1
ATOM 730 C CA . GLU A 1 90 ? -9.286 -7.227 16.023 1.00 69.88 90 GLU A CA 1
ATOM 731 C C . GLU A 1 90 ? -9.003 -6.555 14.676 1.00 69.88 90 GLU A C 1
ATOM 733 O O . GLU A 1 90 ? -7.928 -6.703 14.084 1.00 69.88 90 GLU A O 1
ATOM 738 N N . MET A 1 91 ? -10.008 -5.835 14.183 1.00 70.69 91 MET A N 1
ATOM 739 C CA . MET A 1 91 ? -9.973 -5.187 12.885 1.00 70.69 91 MET A CA 1
ATOM 740 C C . MET A 1 91 ? -9.941 -3.681 13.062 1.00 70.69 91 MET A C 1
ATOM 742 O O . MET A 1 91 ? -10.797 -3.095 13.721 1.00 70.69 91 MET A O 1
ATOM 746 N N . PHE A 1 92 ? -8.976 -3.069 12.397 1.00 74.75 92 PHE A N 1
ATOM 747 C CA . PHE A 1 92 ? -8.876 -1.634 12.243 1.00 74.75 92 PHE A CA 1
ATOM 748 C C . PHE A 1 92 ? -8.974 -1.327 10.753 1.00 74.75 92 PHE A C 1
ATOM 750 O O . PHE A 1 92 ? -8.426 -2.059 9.936 1.00 74.75 92 PHE A O 1
ATOM 757 N N . PHE A 1 93 ? -9.667 -0.249 10.397 1.00 78.44 93 PHE A N 1
ATOM 758 C CA . PHE A 1 93 ? -9.681 0.252 9.017 1.00 78.44 93 PHE A CA 1
ATOM 759 C C . PHE A 1 93 ? -8.828 1.501 8.902 1.00 78.44 93 PHE A C 1
ATOM 761 O O . PHE A 1 93 ? -7.945 1.599 8.045 1.00 78.44 93 PHE A O 1
ATOM 768 N N . PHE A 1 94 ? -9.121 2.429 9.807 1.00 87.31 94 PHE A N 1
ATOM 769 C CA . PHE A 1 94 ? -8.445 3.687 10.010 1.00 87.31 94 PHE A CA 1
ATOM 770 C C . PHE A 1 94 ? -8.378 3.962 11.500 1.00 87.31 94 PHE A C 1
ATOM 772 O O . PHE A 1 94 ? -9.368 3.796 12.206 1.00 87.31 94 PHE A O 1
ATOM 779 N N . GLU A 1 95 ? -7.225 4.435 11.936 1.00 91.00 95 GLU A N 1
ATOM 780 C CA . GLU A 1 95 ? -7.065 5.124 13.207 1.00 91.00 95 GLU A CA 1
ATOM 781 C C . GLU A 1 95 ? -6.744 6.590 12.930 1.00 91.00 95 GLU A C 1
ATOM 783 O O . GLU A 1 95 ? -6.156 6.922 11.897 1.00 91.00 95 GLU A O 1
ATOM 788 N N . GLU A 1 96 ? -7.110 7.476 13.851 1.00 90.81 96 GLU A N 1
ATOM 789 C CA . GLU A 1 96 ? -6.776 8.894 13.751 1.00 90.81 96 GLU A CA 1
ATOM 790 C C . GLU A 1 96 ? -5.780 9.283 14.842 1.00 90.81 96 GLU A C 1
ATOM 792 O O . GLU A 1 96 ? -5.984 9.034 16.031 1.00 90.81 96 GLU A O 1
ATOM 797 N N . ILE A 1 97 ? -4.682 9.925 14.443 1.00 92.81 97 ILE A N 1
ATOM 798 C CA . ILE A 1 97 ? -3.684 10.449 15.373 1.00 92.81 97 ILE A CA 1
ATOM 799 C C . ILE A 1 97 ? -3.257 11.852 14.954 1.00 92.81 97 ILE A C 1
ATOM 801 O O . ILE A 1 97 ? -2.684 12.056 13.888 1.00 92.81 97 ILE A O 1
ATOM 805 N N . LYS A 1 98 ? -3.517 12.841 15.820 1.00 90.44 98 LYS A N 1
ATOM 806 C CA . LYS A 1 98 ? -3.227 14.265 15.557 1.00 90.44 98 LYS A CA 1
ATOM 807 C C . LYS A 1 98 ? -3.748 14.736 14.188 1.00 90.44 98 LYS A C 1
ATOM 809 O O . LYS A 1 98 ? -3.011 15.377 13.444 1.00 90.44 98 LYS A O 1
ATOM 814 N N . ASN A 1 99 ? -4.998 14.404 13.868 1.00 89.19 99 ASN A N 1
ATOM 815 C CA . ASN A 1 99 ? -5.662 14.740 12.604 1.00 89.19 99 ASN A CA 1
ATOM 816 C C . ASN A 1 99 ? -5.029 14.084 11.363 1.00 89.19 99 ASN A C 1
ATOM 818 O O . ASN A 1 99 ? -5.203 14.561 10.242 1.00 89.19 99 ASN A O 1
ATOM 822 N N . HIS A 1 100 ? -4.265 13.005 11.545 1.00 92.50 100 HIS A N 1
ATOM 823 C CA . HIS A 1 100 ? -3.764 12.178 10.455 1.00 92.50 100 HIS A CA 1
ATOM 824 C C . HIS A 1 100 ? -4.427 10.812 10.498 1.00 92.50 100 HIS A C 1
ATOM 826 O O . HIS A 1 100 ? -4.458 10.168 11.550 1.00 92.50 100 HIS A O 1
ATOM 832 N N . LYS A 1 101 ? -4.904 10.362 9.340 1.00 94.12 101 LYS A N 1
ATOM 833 C CA . LYS A 1 101 ? -5.410 9.007 9.162 1.00 94.12 101 LYS A CA 1
ATOM 834 C C . LYS A 1 101 ? -4.244 8.033 9.069 1.00 94.12 101 LYS A C 1
ATOM 836 O O . LYS A 1 101 ? -3.245 8.302 8.402 1.00 94.12 101 LYS A O 1
ATOM 841 N N . VAL A 1 102 ? -4.385 6.899 9.737 1.00 96.12 102 VAL A N 1
ATOM 842 C CA . VAL A 1 102 ? -3.437 5.791 9.699 1.00 96.12 102 VAL A CA 1
ATOM 843 C C . VAL A 1 102 ? -4.183 4.552 9.242 1.00 96.12 102 VAL A C 1
ATOM 845 O O . VAL A 1 102 ? -5.136 4.128 9.891 1.00 96.12 102 VAL A O 1
ATOM 848 N N . HIS A 1 103 ? -3.735 3.955 8.141 1.00 95.69 103 HIS A N 1
ATOM 849 C CA . HIS A 1 103 ? -4.189 2.633 7.727 1.00 95.69 103 HIS A CA 1
ATOM 850 C C . HIS A 1 103 ? -3.563 1.609 8.664 1.00 95.69 103 HIS A C 1
ATOM 852 O O . HIS A 1 103 ? -2.340 1.551 8.792 1.00 95.69 103 HIS A O 1
ATOM 858 N N . VAL A 1 104 ? -4.380 0.808 9.336 1.00 94.19 104 VAL A N 1
ATOM 859 C CA . VAL A 1 104 ? -3.882 -0.202 10.270 1.00 94.19 104 VAL A CA 1
ATOM 860 C C . VAL A 1 104 ? -4.175 -1.576 9.691 1.00 94.19 104 VAL A C 1
ATOM 862 O O . VAL A 1 104 ? -5.327 -1.971 9.583 1.00 94.19 104 VAL A O 1
ATOM 865 N N . PHE A 1 105 ? -3.131 -2.305 9.311 1.00 93.62 105 PHE A N 1
ATOM 866 C CA . PHE A 1 105 ? -3.255 -3.628 8.711 1.00 93.62 105 PHE A CA 1
ATOM 867 C C . PHE A 1 105 ? -2.844 -4.704 9.703 1.00 93.62 105 PHE A C 1
ATOM 869 O O . PHE A 1 105 ? -1.838 -4.578 10.400 1.00 93.62 105 PHE A O 1
ATOM 876 N N . ASN A 1 106 ? -3.576 -5.814 9.718 1.00 91.06 106 ASN A N 1
ATOM 877 C CA . ASN A 1 106 ? -3.088 -7.024 10.367 1.00 91.06 106 ASN A CA 1
ATOM 878 C C . ASN A 1 106 ? -2.116 -7.783 9.439 1.00 91.06 106 ASN A C 1
ATOM 880 O O . ASN A 1 106 ? -1.976 -7.485 8.243 1.00 91.06 106 ASN A O 1
ATOM 884 N N . LYS A 1 107 ? -1.444 -8.802 9.982 1.00 90.56 107 LYS A N 1
ATOM 885 C CA . LYS A 1 107 ? -0.500 -9.651 9.236 1.00 90.56 107 LYS A CA 1
ATOM 886 C C . LYS A 1 107 ? -1.119 -10.291 7.985 1.00 90.56 107 LYS A C 1
ATOM 888 O O . LYS A 1 107 ? -0.501 -10.280 6.922 1.00 90.56 107 LYS A O 1
ATOM 893 N N . LYS A 1 108 ? -2.329 -10.848 8.108 1.00 91.75 108 LYS A N 1
ATOM 894 C CA . LYS A 1 108 ? -3.021 -11.560 7.021 1.00 91.75 108 LYS A CA 1
ATOM 895 C C . LYS A 1 108 ? -3.355 -10.611 5.872 1.00 91.75 108 LYS A C 1
ATOM 897 O O . LYS A 1 108 ? -3.020 -10.890 4.724 1.00 91.75 108 LYS A O 1
ATOM 902 N N . PHE A 1 109 ? -3.980 -9.481 6.183 1.00 93.56 109 PHE A N 1
ATOM 903 C CA . PHE A 1 109 ? -4.384 -8.500 5.191 1.00 93.56 109 PHE A CA 1
ATOM 904 C C . PHE A 1 109 ? -3.176 -7.864 4.507 1.00 93.56 109 PHE A C 1
ATOM 906 O O . PHE A 1 109 ? -3.185 -7.759 3.287 1.00 93.56 109 PHE A O 1
ATOM 913 N N . THR A 1 110 ? -2.101 -7.566 5.248 1.00 94.75 110 THR A N 1
ATOM 914 C CA . THR A 1 110 ? -0.831 -7.086 4.668 1.00 94.75 110 THR A CA 1
ATOM 915 C C . THR A 1 110 ? -0.327 -8.013 3.556 1.00 94.75 110 THR A C 1
ATOM 917 O O . THR A 1 110 ? 0.043 -7.550 2.481 1.00 94.75 110 THR A O 1
ATOM 920 N N . GLN A 1 111 ? -0.349 -9.333 3.771 1.00 95.00 111 GLN A N 1
ATOM 921 C CA . GLN A 1 111 ? 0.053 -10.291 2.735 1.00 95.00 111 GLN A CA 1
ATOM 922 C C . GLN A 1 111 ? -0.903 -10.284 1.540 1.00 95.00 111 GLN A C 1
ATOM 924 O O . GLN A 1 111 ? -0.461 -10.373 0.399 1.00 95.00 111 GLN A O 1
ATOM 929 N N . ILE A 1 112 ? -2.210 -10.194 1.784 1.00 96.75 112 ILE A N 1
ATOM 930 C CA . ILE A 1 112 ? -3.213 -10.184 0.716 1.00 96.75 112 ILE A CA 1
ATOM 931 C C . ILE A 1 112 ? -3.061 -8.925 -0.144 1.00 96.75 112 ILE A C 1
ATOM 933 O O . ILE A 1 112 ? -2.910 -9.035 -1.359 1.00 96.75 112 ILE A O 1
ATOM 937 N N . ILE A 1 113 ? -3.062 -7.741 0.470 1.00 97.50 113 ILE A N 1
ATOM 938 C CA . ILE A 1 113 ? -3.049 -6.469 -0.254 1.00 97.50 113 ILE A CA 1
ATOM 939 C C . ILE A 1 113 ? -1.760 -6.282 -1.057 1.00 97.50 113 ILE A C 1
ATOM 941 O O . ILE A 1 113 ? -1.838 -5.894 -2.219 1.00 97.50 113 ILE A O 1
ATOM 945 N N . LEU A 1 114 ? -0.595 -6.637 -0.500 1.00 96.94 114 LEU A N 1
ATOM 946 C CA . LEU A 1 114 ? 0.689 -6.508 -1.198 1.00 96.94 114 LEU A CA 1
ATOM 947 C C . LEU A 1 114 ? 0.862 -7.522 -2.339 1.00 96.94 114 LEU A C 1
ATOM 949 O O . LEU A 1 114 ? 1.590 -7.245 -3.286 1.00 96.94 114 LEU A O 1
ATOM 953 N N . ASN A 1 115 ? 0.185 -8.675 -2.282 1.00 96.19 115 ASN A N 1
ATOM 954 C CA . ASN A 1 115 ? 0.185 -9.654 -3.376 1.00 96.19 115 ASN A CA 1
ATOM 955 C C . ASN A 1 115 ? -0.851 -9.333 -4.466 1.00 96.19 115 ASN A C 1
ATOM 957 O O . ASN A 1 115 ? -0.703 -9.748 -5.617 1.00 96.19 115 ASN A O 1
ATOM 961 N N . GLU A 1 116 ? -1.941 -8.651 -4.115 1.00 97.50 116 GLU A N 1
ATOM 962 C CA . GLU A 1 116 ? -2.974 -8.264 -5.078 1.00 97.50 116 GLU A CA 1
ATOM 963 C C . GLU A 1 116 ? -2.684 -6.950 -5.788 1.00 97.50 116 GLU A C 1
ATOM 965 O O . GLU A 1 116 ? -2.966 -6.822 -6.983 1.00 97.50 116 GLU A O 1
ATOM 970 N N . LEU A 1 117 ? -2.135 -5.990 -5.053 1.00 97.94 117 LEU A N 1
ATOM 971 C CA . LEU A 1 117 ? -1.774 -4.658 -5.514 1.00 97.94 117 LEU A CA 1
ATOM 972 C C . LEU A 1 117 ? -0.247 -4.544 -5.508 1.00 97.94 117 LEU A C 1
ATOM 974 O O . LEU A 1 117 ? 0.342 -3.716 -4.824 1.00 97.94 117 LEU A O 1
ATOM 978 N N . ASP A 1 118 ? 0.390 -5.438 -6.262 1.00 95.94 118 ASP A N 1
ATOM 979 C CA . ASP A 1 118 ? 1.835 -5.688 -6.252 1.00 95.94 118 ASP A CA 1
ATOM 980 C C . ASP A 1 118 ? 2.651 -4.695 -7.105 1.00 95.94 118 ASP A C 1
ATOM 982 O O . ASP A 1 118 ? 3.833 -4.909 -7.379 1.00 95.94 118 ASP A O 1
ATOM 986 N N . THR A 1 119 ? 2.033 -3.583 -7.513 1.00 97.50 119 THR A N 1
ATOM 987 C CA . THR A 1 119 ? 2.720 -2.409 -8.059 1.00 97.50 119 THR A CA 1
ATOM 988 C C . THR A 1 119 ? 2.415 -1.192 -7.194 1.00 97.50 119 THR A C 1
ATOM 990 O O . THR A 1 119 ? 1.330 -1.079 -6.624 1.00 97.50 119 THR A O 1
ATOM 993 N N . ILE A 1 120 ? 3.362 -0.253 -7.113 1.00 96.62 120 ILE A N 1
ATOM 994 C CA . ILE A 1 120 ? 3.198 0.954 -6.293 1.00 96.62 120 ILE A CA 1
ATOM 995 C C . ILE A 1 120 ? 1.965 1.770 -6.707 1.00 96.62 120 ILE A C 1
ATOM 997 O O . ILE A 1 120 ? 1.235 2.244 -5.844 1.00 96.62 120 ILE A O 1
ATOM 1001 N N . SER A 1 121 ? 1.681 1.853 -8.010 1.00 97.12 121 SER A N 1
ATOM 1002 C CA . SER A 1 121 ? 0.516 2.564 -8.541 1.00 97.12 121 SER A CA 1
ATOM 1003 C C . SER A 1 121 ? -0.794 1.877 -8.168 1.00 97.12 121 SER A C 1
ATOM 1005 O O . SER A 1 121 ? -1.701 2.538 -7.678 1.00 97.12 121 SER A O 1
ATOM 1007 N N . ASP A 1 122 ? -0.876 0.546 -8.308 1.00 98.19 122 ASP A N 1
ATOM 1008 C CA . ASP A 1 122 ? -2.065 -0.210 -7.889 1.00 98.19 122 ASP A CA 1
ATOM 1009 C C . ASP A 1 122 ? -2.349 -0.039 -6.389 1.00 98.19 122 ASP A C 1
ATOM 1011 O O . ASP A 1 122 ? -3.507 0.063 -5.983 1.00 98.19 122 ASP A O 1
ATOM 1015 N N . PHE A 1 123 ? -1.296 -0.030 -5.570 1.00 98.44 123 PHE A N 1
ATOM 1016 C CA . PHE A 1 123 ? -1.406 0.107 -4.123 1.00 98.44 123 PHE A CA 1
ATOM 1017 C C . PHE A 1 123 ? -1.857 1.514 -3.712 1.00 98.44 123 PHE A C 1
ATOM 1019 O O . PHE A 1 123 ? -2.803 1.650 -2.938 1.00 98.44 123 PHE A O 1
ATOM 1026 N N . ILE A 1 124 ? -1.234 2.558 -4.267 1.00 97.88 124 ILE A N 1
ATOM 1027 C CA . ILE A 1 124 ? -1.590 3.960 -4.001 1.00 97.88 124 ILE A CA 1
ATOM 1028 C C . ILE A 1 124 ? -3.021 4.263 -4.456 1.00 97.88 124 ILE A C 1
ATOM 1030 O O . ILE A 1 124 ? -3.779 4.862 -3.698 1.00 97.88 124 ILE A O 1
ATOM 1034 N N . GLU A 1 125 ? -3.424 3.809 -5.649 1.00 97.81 125 GLU A N 1
ATOM 1035 C CA . GLU A 1 125 ? -4.793 3.990 -6.154 1.00 97.81 125 GLU A CA 1
ATOM 1036 C C . GLU A 1 125 ? -5.840 3.415 -5.187 1.00 97.81 125 GLU A C 1
ATOM 1038 O O . GLU A 1 125 ? -6.895 4.015 -4.978 1.00 97.81 125 GLU A O 1
ATOM 1043 N N . TYR A 1 126 ? -5.552 2.268 -4.564 1.00 98.00 126 TYR A N 1
ATOM 1044 C CA . TYR A 1 126 ? -6.435 1.694 -3.552 1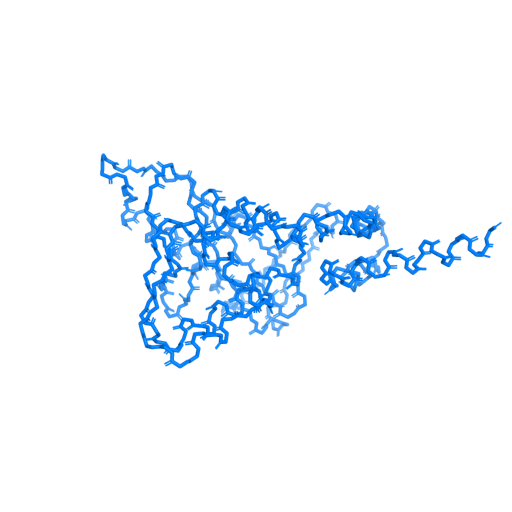.00 98.00 126 TYR A CA 1
ATOM 1045 C C . TYR A 1 126 ? -6.478 2.525 -2.270 1.00 98.00 126 TYR A C 1
ATOM 1047 O O . TYR A 1 126 ? -7.572 2.754 -1.756 1.00 98.00 126 TYR A O 1
ATOM 1055 N N . LEU A 1 127 ? -5.331 2.981 -1.748 1.00 97.19 127 LEU A N 1
ATOM 1056 C CA . LEU A 1 127 ? -5.305 3.818 -0.541 1.00 97.19 127 LEU A CA 1
ATOM 1057 C C . LEU A 1 127 ? -6.098 5.112 -0.753 1.00 97.19 127 LEU A C 1
ATOM 1059 O O . LEU A 1 127 ? -6.907 5.467 0.103 1.00 97.19 127 LEU A O 1
ATOM 1063 N N . HIS A 1 128 ? -5.932 5.744 -1.915 1.00 96.12 128 HIS A N 1
ATOM 1064 C CA . HIS A 1 128 ? -6.662 6.946 -2.302 1.00 96.12 128 HIS A CA 1
ATOM 1065 C C . HIS A 1 128 ? -8.178 6.703 -2.371 1.00 96.12 128 HIS A C 1
ATOM 1067 O O . HIS A 1 128 ? -8.961 7.395 -1.719 1.00 96.12 128 HIS A O 1
ATOM 1073 N N . GLU A 1 129 ? -8.617 5.676 -3.110 1.00 95.81 129 GLU A N 1
ATOM 1074 C CA . GLU A 1 129 ? -10.043 5.327 -3.205 1.00 95.81 129 GLU A CA 1
ATOM 1075 C C . GLU A 1 129 ? -10.628 4.938 -1.841 1.00 95.81 129 GLU A C 1
ATOM 1077 O O . GLU A 1 129 ? -11.771 5.289 -1.538 1.00 95.81 129 GLU A O 1
ATOM 1082 N N . LYS A 1 130 ? -9.852 4.238 -1.004 1.00 94.06 130 LYS A N 1
ATOM 1083 C CA . LYS A 1 130 ? -10.249 3.873 0.357 1.00 94.06 130 LYS A CA 1
ATOM 1084 C C . LYS A 1 1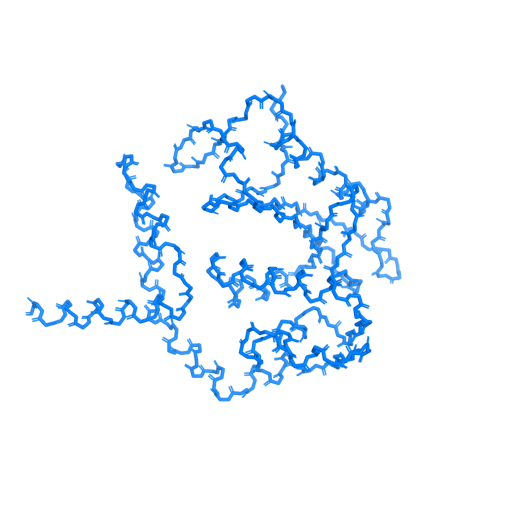30 ? -10.436 5.132 1.204 1.00 94.06 130 LYS A C 1
ATOM 1086 O O . LYS A 1 130 ? -11.493 5.288 1.803 1.00 94.06 130 LYS A O 1
ATOM 1091 N N . GLU A 1 131 ? -9.483 6.058 1.234 1.00 93.81 131 GLU A N 1
ATOM 1092 C CA . GLU A 1 131 ? -9.633 7.297 2.007 1.00 93.81 131 GLU A CA 1
ATOM 1093 C C . GLU A 1 131 ? -10.832 8.133 1.549 1.00 93.81 131 GLU A C 1
ATOM 1095 O O . GLU A 1 131 ? -11.660 8.498 2.386 1.00 93.81 131 GLU A O 1
ATOM 1100 N N . ASN A 1 132 ? -10.998 8.334 0.238 1.00 92.25 132 ASN A N 1
ATOM 1101 C CA . ASN A 1 132 ? -12.149 9.041 -0.335 1.00 92.25 132 ASN A CA 1
ATOM 1102 C C . ASN A 1 132 ? -13.488 8.387 0.032 1.00 92.25 132 ASN A C 1
ATOM 1104 O O . ASN A 1 132 ? -14.505 9.063 0.203 1.00 92.25 132 ASN A O 1
ATOM 1108 N N . PHE A 1 133 ? -13.524 7.056 0.107 1.00 90.44 133 PHE A N 1
ATOM 1109 C CA . PHE A 1 133 ? -14.725 6.320 0.477 1.00 90.44 133 PHE A CA 1
ATOM 1110 C C . PHE A 1 133 ? -15.116 6.560 1.942 1.00 90.44 133 PHE A C 1
ATOM 1112 O O . PHE A 1 133 ? -16.295 6.800 2.216 1.00 90.44 133 PHE A O 1
ATOM 1119 N N . PHE A 1 134 ? -14.146 6.558 2.860 1.00 87.38 134 PHE A N 1
ATOM 1120 C CA . PHE A 1 134 ? -14.396 6.786 4.286 1.00 87.38 134 PHE A CA 1
ATOM 1121 C C . PHE A 1 134 ? -14.649 8.264 4.630 1.00 87.38 134 PHE A C 1
ATOM 1123 O O . PHE A 1 134 ? -15.436 8.545 5.532 1.00 87.38 134 PHE A O 1
ATOM 1130 N N . GLU A 1 135 ? -14.081 9.221 3.886 1.00 87.19 135 GLU A N 1
ATOM 1131 C CA . GLU A 1 135 ? -14.370 10.658 4.069 1.00 87.19 135 GLU A CA 1
ATOM 1132 C C . GLU A 1 135 ? -15.836 11.025 3.847 1.00 87.19 135 GLU A C 1
ATOM 1134 O O . GLU A 1 135 ? -16.334 11.986 4.429 1.00 87.19 135 GLU A O 1
ATOM 1139 N N . LYS A 1 136 ? -16.563 10.235 3.051 1.00 82.44 136 LYS A N 1
ATOM 1140 C CA . LYS A 1 136 ? -17.994 10.450 2.794 1.00 82.44 136 LYS A CA 1
ATOM 1141 C C . LYS A 1 136 ? -18.884 10.133 4.008 1.00 82.44 136 LYS A C 1
ATOM 1143 O O . LYS A 1 136 ? -20.102 10.187 3.872 1.00 82.44 136 LYS A O 1
ATOM 1148 N N . GLY A 1 137 ? -18.309 9.783 5.165 1.00 77.00 137 GLY A N 1
ATOM 1149 C CA . GLY A 1 137 ? -19.035 9.604 6.429 1.00 77.00 137 GLY A CA 1
ATOM 1150 C C . GLY A 1 137 ? -20.003 8.419 6.435 1.00 77.00 137 GLY A C 1
ATOM 1151 O O . GLY A 1 137 ? -20.959 8.402 7.206 1.00 77.00 137 GLY A O 1
ATOM 1152 N N . LYS A 1 138 ? -19.784 7.442 5.551 1.00 82.44 138 LYS A N 1
ATOM 1153 C CA . LYS A 1 138 ? -20.652 6.272 5.392 1.00 82.44 138 LYS A CA 1
ATOM 1154 C C . LYS A 1 138 ? -20.426 5.294 6.539 1.00 82.44 138 LYS A C 1
ATOM 1156 O O . LYS A 1 138 ? -19.288 5.005 6.904 1.00 82.44 138 LYS A O 1
ATOM 1161 N N . SER A 1 139 ? -21.508 4.740 7.075 1.00 85.88 139 SER A N 1
ATOM 1162 C CA . SER A 1 139 ? -21.435 3.667 8.062 1.00 85.88 139 SER A CA 1
ATOM 1163 C C . SER A 1 139 ? -21.073 2.363 7.351 1.00 85.88 139 SER A C 1
ATOM 1165 O O . SER A 1 139 ? -21.818 1.899 6.489 1.00 85.88 139 SER A O 1
ATOM 1167 N N . LEU A 1 140 ? -19.923 1.783 7.695 1.00 88.31 140 LEU A N 1
ATOM 1168 C CA . LEU A 1 140 ? -19.425 0.538 7.118 1.00 88.31 140 LEU A CA 1
ATOM 1169 C C . LEU A 1 140 ? -19.309 -0.538 8.197 1.00 88.31 140 LEU A C 1
ATOM 1171 O O . LEU A 1 140 ? -18.630 -0.350 9.203 1.00 88.31 140 LEU A O 1
ATOM 1175 N N . VAL A 1 141 ? -19.929 -1.685 7.943 1.00 88.62 141 VAL A N 1
ATOM 1176 C CA . VAL A 1 141 ? -19.767 -2.908 8.729 1.00 88.62 141 VAL A CA 1
ATOM 1177 C C . VAL A 1 141 ? -19.221 -3.986 7.808 1.00 88.62 141 VAL A C 1
ATOM 1179 O O . VAL A 1 141 ? -19.798 -4.252 6.755 1.00 88.62 141 VAL A O 1
ATOM 1182 N N . ILE A 1 142 ? -18.122 -4.622 8.202 1.00 88.62 142 ILE A N 1
ATOM 1183 C CA . ILE A 1 142 ? -17.556 -5.756 7.471 1.00 88.62 142 ILE A CA 1
ATOM 1184 C C . ILE A 1 142 ? -17.573 -6.969 8.385 1.00 88.62 142 ILE A C 1
ATOM 1186 O O . ILE A 1 142 ? -17.015 -6.939 9.479 1.00 88.62 142 ILE A O 1
ATOM 1190 N N . LEU A 1 143 ? -18.220 -8.032 7.926 1.00 87.56 143 LEU A N 1
ATOM 1191 C CA . LEU A 1 143 ? -18.161 -9.344 8.546 1.00 87.56 143 LEU A CA 1
ATOM 1192 C C . LEU A 1 143 ? -16.992 -10.098 7.901 1.00 87.56 143 LEU A C 1
ATOM 1194 O O . LEU A 1 143 ? -16.975 -10.276 6.686 1.00 87.56 143 LEU A O 1
ATOM 1198 N N . GLY A 1 144 ? -16.001 -10.508 8.693 1.00 86.81 144 GLY A N 1
ATOM 1199 C CA . GLY A 1 144 ? -14.785 -11.157 8.194 1.00 86.81 144 GLY A CA 1
ATOM 1200 C C . GLY A 1 144 ? -13.537 -10.310 8.429 1.00 86.81 144 GLY A C 1
ATOM 1201 O O . GLY A 1 144 ? -13.193 -10.053 9.576 1.00 86.81 144 GLY A O 1
ATOM 1202 N N . GLY A 1 145 ? -12.847 -9.907 7.359 1.00 89.25 145 GLY A N 1
ATOM 1203 C CA . GLY A 1 145 ? -11.603 -9.127 7.405 1.00 89.25 145 GLY A CA 1
ATOM 1204 C C . GLY A 1 145 ? -11.547 -8.039 6.332 1.00 89.25 145 GLY A C 1
ATOM 1205 O O . GLY A 1 145 ? -12.400 -7.982 5.445 1.00 89.25 145 GLY A O 1
ATOM 1206 N N . GLU A 1 146 ? -10.532 -7.172 6.376 1.00 92.31 146 GLU A N 1
ATOM 1207 C CA . GLU A 1 146 ? -10.376 -6.091 5.388 1.00 92.31 146 GLU A CA 1
ATOM 1208 C C . GLU A 1 146 ? -10.182 -6.624 3.950 1.00 92.31 146 GLU A C 1
ATOM 1210 O O . GLU A 1 146 ? -10.494 -5.936 2.977 1.00 92.31 146 GLU A O 1
ATOM 1215 N N . GLU A 1 147 ? -9.784 -7.890 3.779 1.00 94.81 147 GLU A N 1
ATOM 1216 C CA . GLU A 1 147 ? -9.767 -8.552 2.471 1.00 94.81 147 GLU A CA 1
ATOM 1217 C C . GLU A 1 147 ? -11.133 -8.566 1.775 1.00 94.81 147 GLU A C 1
ATOM 1219 O O . GLU A 1 147 ? -11.190 -8.592 0.546 1.00 94.81 147 GLU A O 1
ATOM 1224 N N . GLU A 1 148 ? -12.231 -8.507 2.530 1.00 95.06 148 GLU A N 1
ATOM 1225 C CA . GLU A 1 148 ? -13.582 -8.446 1.977 1.00 95.06 148 GLU A CA 1
ATOM 1226 C C . GLU A 1 148 ? -13.851 -7.076 1.331 1.00 95.06 148 GLU A C 1
ATOM 1228 O O . GLU A 1 148 ? -14.451 -6.998 0.254 1.00 95.06 148 GLU A O 1
ATOM 1233 N N . LEU A 1 149 ? -13.318 -5.995 1.918 1.00 94.88 149 LEU A N 1
ATOM 1234 C CA . LEU A 1 149 ? -13.352 -4.654 1.325 1.00 94.88 149 LEU A CA 1
ATOM 1235 C C . LEU A 1 149 ? -12.522 -4.598 0.041 1.00 94.88 149 LEU A C 1
ATOM 1237 O O . LEU A 1 149 ? -12.989 -4.095 -0.985 1.00 94.88 149 LEU A O 1
ATOM 1241 N N . LEU A 1 150 ? -11.306 -5.152 0.079 1.00 96.75 150 LEU A N 1
ATOM 1242 C CA . LEU A 1 150 ? -10.439 -5.241 -1.094 1.00 96.75 150 LEU A CA 1
ATOM 1243 C C . LEU A 1 150 ? -11.092 -6.074 -2.205 1.00 96.75 150 LEU A C 1
ATOM 1245 O O . LEU A 1 150 ? -11.050 -5.690 -3.375 1.00 96.75 150 LEU A O 1
ATOM 1249 N N . ALA A 1 151 ? -11.745 -7.186 -1.858 1.00 96.88 151 ALA A N 1
ATOM 1250 C CA . ALA A 1 151 ? -12.489 -7.995 -2.816 1.00 96.88 151 ALA A CA 1
ATOM 1251 C C . ALA A 1 151 ? -13.575 -7.170 -3.508 1.00 96.88 151 ALA A C 1
ATOM 1253 O O . ALA A 1 151 ? -13.697 -7.213 -4.734 1.00 96.88 151 ALA A O 1
ATOM 1254 N N . PHE A 1 152 ? -14.340 -6.392 -2.737 1.00 95.31 152 PHE A N 1
ATOM 1255 C CA . PHE A 1 152 ? -15.364 -5.514 -3.286 1.00 95.31 152 PHE A CA 1
ATOM 1256 C C . PHE A 1 152 ? -14.767 -4.488 -4.253 1.00 95.31 152 PHE A C 1
ATOM 1258 O O . PHE A 1 152 ? -15.265 -4.351 -5.372 1.00 95.31 152 PHE A O 1
ATOM 1265 N N . TYR A 1 153 ? -13.688 -3.813 -3.858 1.00 96.94 153 TYR A N 1
ATOM 1266 C CA . TYR A 1 153 ? -12.964 -2.878 -4.719 1.00 96.94 153 TYR A CA 1
ATOM 1267 C C . TYR A 1 153 ? -12.573 -3.533 -6.051 1.00 96.94 153 TYR A C 1
ATOM 1269 O O . TYR A 1 153 ? -12.916 -3.026 -7.120 1.00 96.94 153 TYR A O 1
ATOM 1277 N N . LEU A 1 154 ? -11.939 -4.708 -6.007 1.00 96.88 154 LEU A N 1
ATOM 1278 C CA . LEU A 1 154 ? -11.485 -5.424 -7.203 1.00 96.88 154 LEU A CA 1
ATOM 1279 C C . LEU A 1 154 ? -12.645 -5.898 -8.092 1.00 96.88 154 LEU A C 1
ATOM 1281 O O . LEU A 1 154 ? -12.551 -5.810 -9.316 1.00 96.88 154 LEU A O 1
ATOM 1285 N N . ILE A 1 155 ? -13.747 -6.374 -7.502 1.00 95.06 155 ILE A N 1
ATOM 1286 C CA . ILE A 1 155 ? -14.939 -6.823 -8.242 1.00 95.06 155 ILE A CA 1
ATOM 1287 C C . ILE A 1 155 ? -15.614 -5.659 -8.973 1.00 95.06 155 ILE A C 1
ATOM 1289 O O . ILE A 1 155 ? -16.152 -5.852 -10.062 1.00 95.06 155 ILE A O 1
ATOM 1293 N N . ASN A 1 156 ? -15.604 -4.463 -8.387 1.00 94.44 156 ASN A N 1
ATOM 1294 C CA . ASN A 1 156 ? -16.322 -3.302 -8.907 1.00 94.44 156 ASN A CA 1
ATOM 1295 C C . ASN A 1 156 ? -15.389 -2.347 -9.666 1.00 94.44 156 ASN A C 1
ATOM 1297 O O . ASN A 1 156 ? -15.497 -1.131 -9.535 1.00 94.44 156 ASN A O 1
ATOM 1301 N N . ASN A 1 157 ? -14.489 -2.907 -10.483 1.00 94.00 157 ASN A N 1
ATOM 1302 C CA . ASN A 1 157 ? -13.559 -2.154 -11.328 1.00 94.00 157 ASN A CA 1
ATOM 1303 C C . ASN A 1 157 ? -12.728 -1.133 -10.545 1.00 94.00 157 ASN A C 1
ATOM 1305 O O . ASN A 1 157 ? -12.592 0.009 -10.978 1.00 94.00 157 ASN A O 1
ATOM 1309 N N . ARG A 1 158 ? -12.170 -1.558 -9.405 1.00 95.75 158 ARG A N 1
ATOM 1310 C CA . ARG A 1 158 ? -11.262 -0.741 -8.593 1.00 95.75 158 ARG A CA 1
ATOM 1311 C C . ARG A 1 158 ? -11.918 0.552 -8.105 1.00 95.75 158 ARG A C 1
ATOM 1313 O O . ARG A 1 158 ? -11.325 1.622 -8.170 1.00 95.75 158 ARG A O 1
ATOM 1320 N N . SER A 1 159 ? -13.162 0.457 -7.635 1.00 95.44 159 SER A N 1
ATOM 1321 C CA . SER A 1 159 ? -13.879 1.614 -7.105 1.00 95.44 159 SER A CA 1
ATOM 1322 C C . SER A 1 159 ? -14.947 1.245 -6.081 1.00 95.44 159 SER A C 1
ATOM 1324 O O . SER A 1 159 ? -15.584 0.191 -6.153 1.00 95.44 159 SER A O 1
ATOM 1326 N N . PHE A 1 160 ? -15.206 2.177 -5.163 1.00 93.81 160 PHE A N 1
ATOM 1327 C CA . PHE A 1 160 ? -16.309 2.104 -4.202 1.00 93.81 160 PHE A CA 1
ATOM 1328 C C . PHE A 1 160 ? -17.575 2.844 -4.665 1.00 93.81 160 PHE A C 1
ATOM 1330 O O . PHE A 1 160 ? -18.540 2.952 -3.909 1.00 93.81 160 PHE A O 1
ATOM 1337 N N . LYS A 1 161 ? -17.628 3.319 -5.920 1.00 91.38 161 LYS A N 1
ATOM 1338 C CA . LYS A 1 161 ? -18.765 4.086 -6.472 1.00 91.38 161 LYS A CA 1
ATOM 1339 C C . LYS A 1 161 ? -20.127 3.411 -6.330 1.00 91.38 161 LYS A C 1
ATOM 1341 O O . LYS A 1 161 ? -21.138 4.082 -6.150 1.00 91.38 161 LYS A O 1
ATOM 1346 N N . ARG A 1 162 ? -20.170 2.077 -6.345 1.00 89.62 162 ARG A N 1
ATOM 1347 C CA . ARG A 1 162 ? -21.409 1.311 -6.129 1.00 89.62 162 ARG A CA 1
ATOM 1348 C C . ARG A 1 162 ? -22.079 1.625 -4.784 1.00 89.62 162 ARG A C 1
ATOM 1350 O O . ARG A 1 162 ? -23.289 1.465 -4.661 1.00 89.62 162 ARG A O 1
ATOM 1357 N N . PHE A 1 163 ? -21.318 2.111 -3.810 1.00 88.75 163 PHE A N 1
ATOM 1358 C CA . PHE A 1 163 ? -21.816 2.532 -2.510 1.00 88.75 163 PHE A CA 1
ATOM 1359 C C . PHE A 1 163 ? -22.132 4.028 -2.405 1.00 88.75 163 PHE A C 1
ATOM 1361 O O . PHE A 1 163 ? -22.535 4.475 -1.336 1.00 88.75 163 PHE A O 1
ATOM 1368 N N . GLU A 1 164 ? -21.985 4.834 -3.461 1.00 85.19 164 GLU A N 1
ATOM 1369 C CA . GLU A 1 164 ? -22.129 6.298 -3.371 1.00 85.19 164 GLU A CA 1
ATOM 1370 C C . GLU A 1 164 ? -23.465 6.763 -2.804 1.00 85.19 164 GLU A C 1
ATOM 1372 O O . GLU A 1 164 ? -23.487 7.724 -2.041 1.00 85.19 164 GLU A O 1
ATOM 1377 N N . LYS A 1 165 ? -24.550 6.051 -3.108 1.00 86.00 165 LYS A N 1
ATOM 1378 C CA . LYS A 1 165 ? -25.903 6.387 -2.644 1.00 86.00 165 LYS A CA 1
ATOM 1379 C C . LYS A 1 165 ? -26.308 5.699 -1.337 1.00 86.00 165 LYS A C 1
ATOM 1381 O O . LYS A 1 165 ? -27.425 5.903 -0.886 1.00 86.00 165 LYS A O 1
ATOM 1386 N N . ALA A 1 166 ? -25.450 4.847 -0.779 1.00 89.12 166 ALA A N 1
ATOM 1387 C CA . ALA A 1 166 ? -25.732 4.124 0.456 1.00 89.12 166 ALA A CA 1
ATOM 1388 C C . ALA A 1 166 ? -25.151 4.864 1.668 1.00 89.12 166 ALA A C 1
ATOM 1390 O O . ALA A 1 166 ? -23.979 5.248 1.644 1.00 89.12 166 ALA A O 1
ATOM 1391 N N . ASP A 1 167 ? -25.946 5.008 2.725 1.00 87.44 167 ASP A N 1
ATOM 1392 C CA . ASP A 1 167 ? -25.509 5.587 4.005 1.00 87.44 167 ASP A CA 1
ATOM 1393 C C . ASP A 1 167 ? -24.991 4.512 4.970 1.00 87.44 167 ASP A C 1
ATOM 1395 O O . ASP A 1 167 ? -24.059 4.748 5.739 1.00 87.44 167 ASP A O 1
ATOM 1399 N N . HIS A 1 168 ? -25.560 3.307 4.871 1.00 90.81 168 HIS A N 1
ATOM 1400 C CA . HIS A 1 168 ? -25.178 2.123 5.634 1.00 90.81 168 HIS A CA 1
ATOM 1401 C C . HIS A 1 168 ? -24.791 1.000 4.681 1.00 90.81 168 HIS A C 1
ATOM 1403 O O . HIS A 1 168 ? -25.548 0.638 3.778 1.00 90.81 168 HIS A O 1
ATOM 1409 N N . ILE A 1 169 ? -23.594 0.461 4.871 1.00 91.69 169 ILE A N 1
ATOM 1410 C CA . ILE A 1 169 ? -22.996 -0.543 4.004 1.00 91.69 169 ILE A CA 1
ATOM 1411 C C . ILE A 1 169 ? -22.591 -1.717 4.873 1.00 91.69 169 ILE A C 1
ATOM 1413 O O . ILE A 1 169 ? -21.833 -1.565 5.830 1.00 91.69 169 ILE A O 1
ATOM 1417 N N . THR A 1 170 ? -23.069 -2.897 4.503 1.00 91.44 170 THR A N 1
ATOM 1418 C CA . THR A 1 170 ? -22.645 -4.153 5.108 1.00 91.44 170 THR A CA 1
ATOM 1419 C C . THR A 1 170 ? -21.966 -4.997 4.043 1.00 91.44 170 THR A C 1
ATOM 1421 O O . THR A 1 170 ? -22.547 -5.259 2.990 1.00 91.44 170 THR A O 1
ATOM 1424 N N . ILE A 1 171 ? -20.722 -5.392 4.304 1.00 90.94 171 ILE A N 1
ATOM 1425 C CA . ILE A 1 171 ? -19.977 -6.349 3.488 1.00 90.94 171 ILE A CA 1
ATOM 1426 C C . ILE A 1 171 ? -19.932 -7.656 4.270 1.00 90.94 171 ILE A C 1
ATOM 1428 O O . ILE A 1 171 ? -19.362 -7.714 5.356 1.00 90.94 171 ILE A O 1
ATOM 1432 N N . GLU A 1 172 ? -20.574 -8.690 3.737 1.00 89.50 172 GLU A N 1
ATOM 1433 C CA . GLU A 1 172 ? -20.592 -10.018 4.349 1.00 89.50 172 GLU A CA 1
ATOM 1434 C C . GLU A 1 172 ? -19.305 -10.800 4.046 1.00 89.50 172 GLU A C 1
ATOM 1436 O O . GLU A 1 172 ? -18.637 -10.562 3.030 1.00 89.50 172 GLU A O 1
ATOM 1441 N N . GLU A 1 173 ? -18.986 -11.771 4.908 1.00 93.38 173 GLU A N 1
ATOM 1442 C CA . GLU A 1 173 ? -17.835 -12.650 4.706 1.00 93.38 173 GLU A CA 1
ATOM 1443 C C . GLU A 1 173 ? -18.024 -13.484 3.433 1.00 93.38 173 GLU A C 1
ATOM 1445 O O . GLU A 1 173 ? -19.096 -14.034 3.169 1.00 93.38 173 GLU A O 1
ATOM 1450 N N . GLY A 1 174 ? -16.949 -13.644 2.660 1.00 94.19 174 GLY A N 1
ATOM 1451 C CA . GLY A 1 174 ? -16.921 -14.541 1.512 1.00 94.19 174 GLY A CA 1
ATOM 1452 C C . GLY A 1 174 ? -16.839 -13.834 0.167 1.00 94.19 174 GLY A C 1
ATOM 1453 O O . GLY A 1 174 ? -16.676 -14.524 -0.841 1.00 94.19 174 GLY A O 1
ATOM 1454 N N . SER A 1 175 ? -16.853 -12.500 0.127 1.00 94.31 175 SER A N 1
ATOM 1455 C CA . SER A 1 175 ? -16.556 -11.716 -1.080 1.00 94.31 175 SER A CA 1
ATOM 1456 C C . SER A 1 175 ? -15.158 -12.036 -1.617 1.00 94.31 175 SER A C 1
ATOM 1458 O O . SER A 1 175 ? -14.989 -12.257 -2.819 1.00 94.31 175 SER A O 1
ATOM 1460 N N . TRP A 1 176 ? -14.168 -12.169 -0.732 1.00 96.38 176 TRP A N 1
ATOM 1461 C CA . TRP A 1 176 ? -12.802 -12.561 -1.064 1.00 96.38 176 TRP A CA 1
ATOM 1462 C C . TRP A 1 176 ? -12.738 -13.989 -1.619 1.00 96.38 176 TRP A C 1
ATOM 1464 O O . TRP A 1 176 ? -12.242 -14.217 -2.726 1.00 96.38 176 TRP A O 1
ATOM 1474 N N . LYS A 1 177 ? -13.340 -14.957 -0.914 1.00 96.25 177 LYS A N 1
ATOM 1475 C CA . LYS A 1 177 ? -13.442 -16.355 -1.380 1.00 96.25 177 LYS A CA 1
ATOM 1476 C C . LYS A 1 177 ? -14.179 -16.451 -2.723 1.00 96.25 177 LYS A C 1
ATOM 1478 O O . LYS A 1 177 ? -13.825 -17.274 -3.569 1.00 96.25 177 LYS A O 1
ATOM 1483 N N . HIS A 1 178 ? -15.210 -15.633 -2.926 1.00 95.44 178 HIS A N 1
ATOM 1484 C CA . HIS A 1 178 ? -15.975 -15.567 -4.166 1.00 95.44 178 HIS A CA 1
ATOM 1485 C C . HIS A 1 178 ? -15.126 -15.015 -5.315 1.00 95.44 178 HIS A C 1
ATOM 1487 O O . HIS A 1 178 ? -15.074 -15.645 -6.372 1.00 95.44 178 HIS A O 1
ATOM 1493 N N . LEU A 1 179 ? -14.404 -13.908 -5.101 1.00 96.62 179 LEU A N 1
ATOM 1494 C CA . LEU A 1 179 ? -13.469 -13.342 -6.077 1.00 96.62 179 LEU A CA 1
ATOM 1495 C C . LEU A 1 179 ? -12.459 -14.392 -6.555 1.00 96.62 179 LEU A C 1
ATOM 1497 O O . LEU A 1 179 ? -12.315 -14.599 -7.757 1.00 96.62 179 LEU A O 1
ATOM 1501 N N . GLN A 1 180 ? -11.830 -15.117 -5.628 1.00 96.88 180 GLN A N 1
ATOM 1502 C CA . GLN A 1 180 ? -10.832 -16.143 -5.953 1.00 96.88 180 GLN A CA 1
ATOM 1503 C C . GLN A 1 180 ? -11.390 -17.304 -6.797 1.00 96.88 180 GLN A C 1
ATOM 1505 O O . GLN A 1 180 ? -10.653 -17.954 -7.546 1.00 96.88 180 GLN A O 1
ATOM 1510 N N . LYS A 1 181 ? -12.694 -17.591 -6.695 1.00 97.25 181 LYS A N 1
ATOM 1511 C CA . LYS A 1 181 ? -13.355 -18.651 -7.470 1.00 97.25 181 LYS A CA 1
ATOM 1512 C C . LYS A 1 181 ? -13.718 -18.218 -8.892 1.00 97.25 181 LYS A C 1
ATOM 1514 O O . LYS A 1 181 ? -13.853 -19.104 -9.739 1.00 97.25 181 LYS A O 1
ATOM 1519 N N . LYS A 1 182 ? -13.836 -16.912 -9.164 1.00 96.56 182 LYS A N 1
ATOM 1520 C CA . LYS A 1 182 ? -14.246 -16.384 -10.473 1.00 96.56 182 LYS A CA 1
ATOM 1521 C C . LYS A 1 182 ? -13.283 -16.804 -11.592 1.00 96.56 182 LYS A C 1
ATOM 1523 O O . LYS A 1 182 ? -12.069 -16.620 -11.442 1.00 96.56 182 LYS A O 1
ATOM 1528 N N . PRO A 1 183 ? -13.789 -17.334 -12.722 1.00 97.00 183 PRO A N 1
ATOM 1529 C CA . PRO A 1 183 ? -12.959 -17.634 -13.886 1.00 97.00 183 PRO A CA 1
ATOM 1530 C C . PRO A 1 183 ? -12.173 -16.412 -14.371 1.00 97.00 183 PRO A C 1
ATOM 1532 O O . PRO A 1 183 ? -10.976 -16.518 -14.613 1.00 97.00 183 PRO A O 1
ATOM 1535 N N . GLU A 1 184 ? -12.799 -15.234 -14.417 1.00 95.88 184 GLU A N 1
ATOM 1536 C CA . GLU A 1 184 ? -12.181 -14.002 -14.916 1.00 95.88 184 GLU A CA 1
ATOM 1537 C C . GLU A 1 184 ? -10.994 -13.563 -14.050 1.00 95.88 184 GLU A C 1
ATOM 1539 O O . GLU A 1 184 ? -9.979 -13.105 -14.569 1.00 95.88 184 GLU A O 1
ATOM 1544 N N . TYR A 1 185 ? -11.080 -13.750 -12.729 1.00 96.25 185 TYR A N 1
ATOM 1545 C CA . TYR A 1 185 ? -9.977 -13.456 -11.812 1.00 96.25 185 TYR A CA 1
ATOM 1546 C C . TYR A 1 185 ? -8.789 -14.405 -12.038 1.00 96.25 185 TYR A C 1
ATOM 1548 O O . TYR A 1 185 ? -7.639 -13.966 -12.099 1.00 96.25 185 TYR A O 1
ATOM 1556 N N . LYS A 1 186 ? -9.055 -15.702 -12.240 1.00 97.31 186 LYS A N 1
ATOM 1557 C CA . LYS A 1 186 ? -8.011 -16.694 -12.548 1.00 97.31 186 LYS A CA 1
ATOM 1558 C C . LYS A 1 186 ? -7.344 -16.414 -13.895 1.00 97.31 186 LYS A C 1
ATOM 1560 O O . LYS A 1 186 ? -6.118 -16.465 -13.987 1.00 97.31 186 LYS A O 1
ATOM 1565 N N . GLU A 1 187 ? -8.128 -16.083 -14.918 1.00 97.12 187 GLU A N 1
ATOM 1566 C CA . GLU A 1 187 ? -7.602 -15.726 -16.238 1.00 97.12 187 GLU A CA 1
ATOM 1567 C C . GLU A 1 187 ? -6.823 -14.407 -16.203 1.00 97.12 187 GLU A C 1
ATOM 1569 O O . GLU A 1 187 ? -5.739 -14.339 -16.782 1.00 97.12 187 GLU A O 1
ATOM 1574 N N . LYS A 1 188 ? -7.273 -13.401 -15.436 1.00 95.31 188 LYS A N 1
ATOM 1575 C CA . LYS A 1 188 ? -6.484 -12.186 -15.169 1.00 95.31 188 LYS A CA 1
ATOM 1576 C C . LYS A 1 188 ? -5.113 -12.547 -14.600 1.00 95.31 188 LYS A C 1
ATOM 1578 O O . LYS A 1 188 ? -4.105 -12.126 -15.157 1.00 95.31 188 LYS A O 1
ATOM 1583 N N . LYS A 1 189 ? -5.053 -13.348 -13.529 1.00 96.44 189 LYS A N 1
ATOM 1584 C CA . LYS A 1 189 ? -3.779 -13.739 -12.896 1.00 96.44 189 LYS A CA 1
ATOM 1585 C C . LYS A 1 189 ? -2.852 -14.484 -13.860 1.00 96.44 189 LYS A C 1
ATOM 1587 O O . LYS A 1 189 ? -1.643 -14.280 -13.818 1.00 96.44 189 LYS A O 1
ATOM 1592 N N . LYS A 1 190 ? -3.392 -15.317 -14.758 1.00 97.19 190 LYS A N 1
ATOM 1593 C CA . LYS A 1 190 ? -2.604 -15.955 -15.828 1.00 97.19 190 LYS A CA 1
ATOM 1594 C C . LYS A 1 190 ? -2.086 -14.936 -16.841 1.00 97.19 190 LYS A C 1
ATOM 1596 O O . LYS A 1 190 ? -0.908 -14.986 -17.181 1.00 97.19 190 LYS A O 1
ATOM 1601 N N . ALA A 1 191 ? -2.938 -14.023 -17.298 1.00 96.19 191 ALA A N 1
ATOM 1602 C CA . ALA A 1 191 ? -2.571 -12.988 -18.259 1.00 96.19 191 ALA A CA 1
ATOM 1603 C C . ALA A 1 191 ? -1.515 -12.026 -17.692 1.00 96.19 191 ALA A C 1
ATOM 1605 O O . ALA A 1 191 ? -0.635 -11.572 -18.419 1.00 96.19 191 ALA A O 1
ATOM 1606 N N . ASP A 1 192 ? -1.561 -11.750 -16.390 1.00 96.50 192 ASP A N 1
ATOM 1607 C CA . ASP A 1 192 ? -0.610 -10.868 -15.714 1.00 96.50 192 ASP A CA 1
ATOM 1608 C C . ASP A 1 192 ? 0.800 -11.479 -15.621 1.00 96.50 192 ASP A C 1
ATOM 1610 O O . ASP A 1 192 ? 1.759 -10.739 -15.419 1.00 96.50 192 ASP A O 1
ATOM 1614 N N . LYS A 1 193 ? 0.983 -12.789 -15.852 1.00 96.56 193 LYS A N 1
ATOM 1615 C CA . LYS A 1 193 ? 2.299 -13.451 -15.746 1.00 96.56 193 LYS A CA 1
ATOM 1616 C C . LYS A 1 193 ? 3.392 -12.802 -16.598 1.00 96.56 193 LYS A C 1
ATOM 1618 O O . LYS A 1 193 ? 4.520 -12.677 -16.136 1.00 96.56 193 LYS A O 1
ATOM 1623 N N . ILE A 1 194 ? 3.068 -12.361 -17.814 1.00 96.56 194 ILE A N 1
ATOM 1624 C CA . ILE A 1 194 ? 4.051 -11.712 -18.699 1.00 96.56 194 ILE A CA 1
ATOM 1625 C C . ILE A 1 194 ? 4.554 -10.379 -18.131 1.00 96.56 194 ILE A C 1
ATOM 1627 O O . ILE A 1 194 ? 5.684 -9.987 -18.395 1.00 96.56 194 ILE A O 1
ATOM 1631 N N . SER A 1 195 ? 3.749 -9.700 -17.308 1.00 96.88 195 SER A N 1
ATOM 1632 C CA . SER A 1 195 ? 4.118 -8.407 -16.729 1.00 96.88 195 SER A CA 1
ATOM 1633 C C . SER A 1 195 ? 5.257 -8.497 -15.711 1.00 96.88 195 SER A C 1
ATOM 1635 O O . SER A 1 195 ? 5.941 -7.505 -15.495 1.00 96.88 195 SER A O 1
ATOM 1637 N N . TYR A 1 196 ? 5.508 -9.668 -15.115 1.00 95.31 196 TYR A N 1
ATOM 1638 C CA . TYR A 1 196 ? 6.639 -9.851 -14.198 1.00 95.31 196 TYR A CA 1
ATOM 1639 C C . TYR A 1 196 ? 7.992 -9.773 -14.919 1.00 95.31 196 TYR A C 1
ATOM 1641 O O . TYR A 1 196 ? 9.011 -9.527 -14.280 1.00 95.31 196 TYR A O 1
ATOM 1649 N N . TYR A 1 197 ? 8.022 -9.908 -16.251 1.00 94.19 197 TYR A N 1
ATOM 1650 C CA . TYR A 1 197 ? 9.223 -9.584 -17.021 1.00 94.19 197 TYR A CA 1
ATOM 1651 C C . TYR A 1 197 ? 9.581 -8.097 -16.901 1.00 94.19 197 TYR A C 1
ATOM 1653 O O . TYR A 1 197 ? 10.750 -7.762 -16.729 1.00 94.19 197 TYR A O 1
ATOM 1661 N N . TRP A 1 198 ? 8.577 -7.213 -16.907 1.00 96.00 198 TRP A N 1
ATOM 1662 C CA . TRP A 1 198 ? 8.768 -5.783 -16.655 1.00 96.00 198 TRP A CA 1
ATOM 1663 C C . TRP A 1 198 ? 9.385 -5.523 -15.281 1.00 96.00 198 TRP A C 1
ATOM 1665 O O . TRP A 1 198 ? 10.294 -4.707 -15.150 1.00 96.00 198 TRP A O 1
ATOM 1675 N N . ASP A 1 199 ? 8.938 -6.261 -14.263 1.00 94.56 199 ASP A N 1
ATOM 1676 C CA . ASP A 1 199 ? 9.506 -6.184 -12.914 1.00 94.56 199 ASP A CA 1
ATOM 1677 C C . ASP A 1 199 ? 10.973 -6.634 -12.921 1.00 94.56 199 ASP A C 1
ATOM 1679 O O . ASP A 1 199 ? 11.818 -6.016 -12.279 1.00 94.56 199 ASP A O 1
ATOM 1683 N N . GLY A 1 200 ? 11.300 -7.653 -13.721 1.00 93.50 200 GLY A N 1
ATOM 1684 C CA . GLY A 1 200 ? 12.676 -8.067 -13.990 1.00 93.50 200 GLY A CA 1
ATOM 1685 C C . GLY A 1 200 ? 13.536 -6.953 -14.596 1.00 93.50 200 GLY A C 1
ATOM 1686 O O . GLY A 1 200 ? 14.670 -6.766 -14.160 1.00 93.50 200 GLY A O 1
ATOM 1687 N N . ILE A 1 201 ? 13.000 -6.172 -15.543 1.00 92.12 201 ILE A N 1
ATOM 1688 C CA . ILE A 1 201 ? 13.699 -5.006 -16.113 1.00 92.12 201 ILE A CA 1
ATOM 1689 C C . ILE A 1 201 ? 13.960 -3.958 -15.024 1.00 92.12 201 ILE A C 1
ATOM 1691 O O . ILE A 1 201 ? 15.087 -3.482 -14.896 1.00 92.12 201 ILE A O 1
ATOM 1695 N N . ILE A 1 202 ? 12.947 -3.623 -14.218 1.00 91.62 202 ILE A N 1
ATOM 1696 C CA . ILE A 1 202 ? 13.083 -2.657 -13.117 1.00 91.62 202 ILE A CA 1
ATOM 1697 C C . ILE A 1 202 ? 14.161 -3.124 -12.129 1.00 91.62 202 ILE A C 1
ATOM 1699 O O . ILE A 1 202 ? 15.076 -2.364 -11.813 1.00 91.62 202 ILE A O 1
ATOM 1703 N N . ASN A 1 203 ? 14.106 -4.388 -11.703 1.00 90.06 203 ASN A N 1
ATOM 1704 C CA . ASN A 1 203 ? 15.089 -4.982 -10.796 1.00 90.06 203 ASN A CA 1
ATOM 1705 C C . ASN A 1 203 ? 16.503 -4.937 -11.381 1.00 90.06 203 ASN A C 1
ATOM 1707 O O . ASN A 1 203 ? 17.440 -4.540 -10.694 1.00 90.06 203 ASN A O 1
ATOM 1711 N N . ARG A 1 204 ? 16.662 -5.257 -12.669 1.00 88.56 204 ARG A N 1
ATOM 1712 C CA . ARG A 1 204 ? 17.966 -5.202 -13.338 1.00 88.56 204 ARG A CA 1
ATOM 1713 C C . ARG A 1 204 ? 18.531 -3.783 -13.401 1.00 88.56 204 ARG A C 1
ATOM 1715 O O . ARG A 1 204 ? 19.740 -3.603 -13.309 1.00 88.56 204 ARG A O 1
ATOM 1722 N N . ILE A 1 205 ? 17.677 -2.771 -13.537 1.00 86.69 205 ILE A N 1
ATOM 1723 C CA . ILE A 1 205 ? 18.104 -1.366 -13.544 1.00 86.69 205 ILE A CA 1
ATOM 1724 C C . ILE A 1 205 ? 18.635 -0.937 -12.171 1.00 86.69 205 ILE A C 1
ATOM 1726 O O . ILE A 1 205 ? 19.566 -0.136 -12.120 1.00 86.69 205 ILE A O 1
ATOM 1730 N N . HIS A 1 206 ? 18.113 -1.496 -11.073 1.00 82.31 206 HIS A N 1
ATOM 1731 C CA . HIS A 1 206 ? 18.628 -1.233 -9.723 1.00 82.31 206 HIS A CA 1
ATOM 1732 C C . HIS A 1 206 ? 20.058 -1.744 -9.494 1.00 82.31 206 HIS A C 1
ATOM 1734 O O . HIS A 1 206 ? 20.745 -1.242 -8.610 1.00 82.31 206 HIS A O 1
ATOM 1740 N N . GLU A 1 207 ? 20.527 -2.701 -10.295 1.00 81.88 207 GLU A N 1
ATOM 1741 C CA . GLU A 1 207 ? 21.910 -3.196 -10.258 1.00 81.88 207 GLU A CA 1
ATOM 1742 C C . GLU A 1 207 ? 22.884 -2.287 -11.033 1.00 81.88 207 GLU A C 1
ATOM 1744 O O . GLU A 1 207 ? 24.100 -2.480 -10.983 1.00 81.88 207 GLU A O 1
ATOM 1749 N N . GLY A 1 208 ? 22.367 -1.306 -11.780 1.00 74.56 208 GLY A N 1
ATOM 1750 C CA . GLY A 1 208 ? 23.171 -0.369 -12.555 1.00 74.56 208 GLY A CA 1
ATOM 1751 C C . GLY A 1 208 ? 23.894 0.660 -11.680 1.00 74.56 208 GLY A C 1
ATOM 1752 O O . GLY A 1 208 ? 23.357 1.156 -10.697 1.00 74.56 208 GLY A O 1
ATOM 1753 N N . SER A 1 209 ? 25.106 1.047 -12.082 1.00 68.25 209 SER A N 1
ATOM 1754 C CA . SER A 1 209 ? 25.939 2.035 -11.374 1.00 68.25 209 SER A CA 1
ATOM 1755 C C . SER A 1 209 ? 25.758 3.486 -11.850 1.00 68.25 209 SER A C 1
ATOM 1757 O O . SER A 1 209 ? 26.371 4.399 -11.301 1.00 68.25 209 SER A O 1
ATOM 1759 N N . SER A 1 210 ? 24.950 3.725 -12.889 1.00 74.00 210 SER A N 1
ATOM 1760 C CA . SER A 1 210 ? 24.767 5.057 -13.489 1.00 74.00 210 SER A CA 1
ATOM 1761 C C . SER A 1 210 ? 23.744 5.888 -12.729 1.00 74.00 210 SER A C 1
ATOM 1763 O O . SER A 1 210 ? 22.600 5.471 -12.648 1.00 74.00 210 SER A O 1
ATOM 1765 N N . ASN A 1 211 ? 24.071 7.114 -12.315 1.00 69.62 211 ASN A N 1
ATOM 1766 C CA . ASN A 1 211 ? 23.140 8.022 -11.618 1.00 69.62 211 ASN A CA 1
ATOM 1767 C C . ASN A 1 211 ? 21.795 8.278 -12.342 1.00 69.62 211 ASN A C 1
ATOM 1769 O O . ASN A 1 211 ? 20.816 8.659 -11.699 1.00 69.62 211 ASN A O 1
ATOM 1773 N N . GLU A 1 212 ? 21.710 8.046 -13.655 1.00 75.00 212 GLU A N 1
ATOM 1774 C CA . GLU A 1 212 ? 20.464 8.176 -14.428 1.00 75.00 212 GLU A CA 1
ATOM 1775 C C . GLU A 1 212 ? 19.469 7.026 -14.181 1.00 75.00 212 GLU A C 1
ATOM 1777 O O . GLU A 1 212 ? 18.273 7.176 -14.447 1.00 75.00 212 GLU A O 1
ATOM 1782 N N . TYR A 1 213 ? 19.917 5.900 -13.609 1.00 79.44 213 TYR A N 1
ATOM 1783 C CA . TYR A 1 213 ? 19.072 4.726 -13.374 1.00 79.44 213 TYR A CA 1
ATOM 1784 C C . TYR A 1 213 ? 17.833 5.058 -12.535 1.00 79.44 213 TYR A C 1
ATOM 1786 O O . TYR A 1 213 ? 16.761 4.517 -12.788 1.00 79.44 213 TYR A O 1
ATOM 1794 N N . LYS A 1 214 ? 17.948 5.989 -11.574 1.00 78.19 214 LYS A N 1
ATOM 1795 C CA . LYS A 1 214 ? 16.846 6.416 -10.697 1.00 78.19 214 LYS A CA 1
ATOM 1796 C C . LYS A 1 214 ? 15.661 6.944 -11.498 1.00 78.19 214 LYS A C 1
ATOM 1798 O O . LYS A 1 214 ? 14.521 6.628 -11.166 1.00 78.19 214 LYS A O 1
ATOM 1803 N N . LYS A 1 215 ? 15.924 7.757 -12.526 1.00 84.69 215 LYS A N 1
ATOM 1804 C CA . LYS A 1 215 ? 14.869 8.324 -13.374 1.00 84.69 215 LYS A CA 1
ATOM 1805 C C . LYS A 1 215 ? 14.194 7.205 -14.157 1.00 84.69 215 LYS A C 1
ATOM 1807 O O . LYS A 1 215 ? 12.982 7.067 -14.086 1.00 84.69 215 LYS A O 1
ATOM 1812 N N . VAL A 1 216 ? 14.986 6.345 -14.796 1.00 88.31 216 VAL A N 1
ATOM 1813 C CA . VAL A 1 216 ? 14.468 5.226 -15.594 1.00 88.31 216 VAL A CA 1
ATOM 1814 C C . VAL A 1 216 ? 13.660 4.248 -14.734 1.00 88.31 216 VAL A C 1
ATOM 1816 O O . VAL A 1 216 ? 12.528 3.930 -15.078 1.00 88.31 216 VAL A O 1
ATOM 1819 N N . ALA A 1 217 ? 14.191 3.813 -13.589 1.00 87.81 217 ALA A N 1
ATOM 1820 C CA . ALA A 1 217 ? 13.504 2.895 -12.681 1.00 87.81 217 ALA A CA 1
ATOM 1821 C C . ALA A 1 217 ? 12.171 3.474 -12.188 1.00 87.81 217 ALA A C 1
ATOM 1823 O O . ALA A 1 217 ? 11.169 2.762 -12.163 1.00 87.81 217 ALA A O 1
ATOM 1824 N N . ARG A 1 218 ? 12.141 4.771 -11.847 1.00 88.62 218 ARG A N 1
ATOM 1825 C CA . ARG A 1 218 ? 10.903 5.461 -11.462 1.00 88.62 218 ARG A CA 1
ATOM 1826 C C . ARG A 1 218 ? 9.888 5.463 -12.598 1.00 88.62 218 ARG A C 1
ATOM 1828 O O . ARG A 1 218 ? 8.772 5.008 -12.380 1.00 88.62 218 ARG A O 1
ATOM 1835 N N . GLU A 1 219 ? 10.284 5.883 -13.797 1.00 92.38 219 GLU A N 1
ATOM 1836 C CA . GLU A 1 219 ? 9.389 5.922 -14.960 1.00 92.38 219 GLU A CA 1
ATOM 1837 C C . GLU A 1 219 ? 8.816 4.541 -15.308 1.00 92.38 219 GLU A C 1
ATOM 1839 O O . GLU A 1 219 ? 7.618 4.394 -15.549 1.00 92.38 219 GLU A O 1
ATOM 1844 N N . LEU A 1 220 ? 9.636 3.490 -15.257 1.00 93.00 220 LEU A N 1
ATOM 1845 C CA . LEU A 1 220 ? 9.161 2.128 -15.498 1.00 93.00 220 LEU A CA 1
ATOM 1846 C C . LEU A 1 220 ? 8.217 1.641 -14.391 1.00 93.00 220 LEU A C 1
ATOM 1848 O O . LEU A 1 220 ? 7.246 0.939 -14.691 1.00 93.00 220 LEU A O 1
ATOM 1852 N N . ALA A 1 221 ? 8.465 2.030 -13.137 1.00 94.00 221 ALA A N 1
ATOM 1853 C CA . ALA A 1 221 ? 7.663 1.633 -11.986 1.00 94.00 221 ALA A CA 1
ATOM 1854 C C . ALA A 1 221 ? 6.288 2.324 -11.905 1.00 94.00 221 ALA A C 1
ATOM 1856 O O . ALA A 1 221 ? 5.393 1.754 -11.279 1.00 94.00 221 ALA A O 1
ATOM 1857 N N . ARG A 1 222 ? 6.083 3.470 -12.580 1.00 95.69 222 ARG A N 1
ATOM 1858 C CA . ARG A 1 222 ? 4.794 4.207 -12.626 1.00 95.69 222 ARG A CA 1
ATOM 1859 C C . ARG A 1 222 ? 3.623 3.389 -13.150 1.00 95.69 222 ARG A C 1
ATOM 1861 O O . ARG A 1 222 ? 2.469 3.710 -12.880 1.00 95.69 222 ARG A O 1
ATOM 1868 N N . HIS A 1 223 ? 3.904 2.360 -13.934 1.00 96.69 223 HIS A N 1
ATOM 1869 C CA . HIS A 1 223 ? 2.867 1.585 -14.588 1.00 96.69 223 HIS A CA 1
ATOM 1870 C C . HIS A 1 223 ? 2.222 0.603 -13.612 1.00 96.69 223 HIS A C 1
ATOM 1872 O O . HIS A 1 223 ? 2.924 -0.137 -12.917 1.00 96.69 223 HIS A O 1
ATOM 1878 N N . ASN A 1 224 ? 0.892 0.546 -13.617 1.00 97.00 224 ASN A N 1
ATOM 1879 C CA . ASN A 1 224 ? 0.145 -0.479 -12.895 1.00 97.00 224 ASN A CA 1
ATOM 1880 C C . ASN A 1 224 ? 0.275 -1.855 -13.573 1.00 97.00 224 ASN A C 1
ATOM 1882 O O . ASN A 1 224 ? 0.761 -1.978 -14.704 1.00 97.00 224 ASN A O 1
ATOM 1886 N N . ARG A 1 225 ? -0.176 -2.918 -12.903 1.00 96.81 225 ARG A N 1
ATOM 1887 C CA . ARG A 1 225 ? -0.000 -4.305 -13.366 1.00 96.81 225 ARG A CA 1
ATOM 1888 C C . ARG A 1 225 ? -0.572 -4.551 -14.768 1.00 96.81 225 ARG A C 1
ATOM 1890 O O . ARG A 1 225 ? 0.034 -5.259 -15.575 1.00 96.81 225 ARG A O 1
ATOM 1897 N N . VAL A 1 226 ? -1.708 -3.930 -15.093 1.00 95.75 226 VAL A N 1
ATOM 1898 C CA . VAL A 1 226 ? -2.361 -4.062 -16.408 1.00 95.75 226 VAL A CA 1
ATOM 1899 C C . VAL A 1 226 ? -1.554 -3.360 -17.501 1.00 95.75 226 VAL A C 1
ATOM 1901 O O . VAL A 1 226 ? -1.366 -3.924 -18.581 1.00 95.75 226 VAL A O 1
ATOM 1904 N N . GLN A 1 227 ? -1.038 -2.163 -17.225 1.00 97.31 227 GLN A N 1
ATOM 1905 C CA . GLN A 1 227 ? -0.158 -1.441 -18.144 1.00 97.31 227 GLN A CA 1
ATOM 1906 C C . GLN A 1 227 ? 1.154 -2.202 -18.363 1.00 97.31 227 GLN A C 1
ATOM 1908 O O . GLN A 1 227 ? 1.549 -2.406 -19.509 1.00 97.31 227 GLN A O 1
ATOM 1913 N N . ARG A 1 228 ? 1.785 -2.719 -17.298 1.00 97.75 228 ARG A N 1
ATOM 1914 C CA . ARG A 1 228 ? 3.004 -3.547 -17.399 1.00 97.75 228 ARG A CA 1
ATOM 1915 C C . ARG A 1 228 ? 2.784 -4.792 -18.250 1.00 97.75 228 ARG A C 1
ATOM 1917 O O . ARG A 1 228 ? 3.665 -5.170 -19.020 1.00 97.75 228 ARG A O 1
ATOM 1924 N N . ARG A 1 229 ? 1.605 -5.419 -18.162 1.00 97.06 229 ARG A N 1
ATOM 1925 C CA . ARG A 1 229 ? 1.223 -6.549 -19.023 1.00 97.06 229 ARG A CA 1
ATOM 1926 C C . ARG A 1 229 ? 1.209 -6.157 -20.498 1.00 97.06 229 ARG A C 1
ATOM 1928 O O . ARG A 1 229 ? 1.776 -6.880 -21.313 1.00 97.06 229 ARG A O 1
ATOM 1935 N N . PHE A 1 230 ? 0.574 -5.034 -20.830 1.00 96.56 230 PHE A N 1
ATOM 1936 C CA . PHE A 1 230 ? 0.535 -4.529 -22.202 1.00 96.56 230 PHE A CA 1
ATOM 1937 C C . PHE A 1 230 ? 1.940 -4.190 -22.711 1.00 96.56 230 PHE A C 1
ATOM 1939 O O . PHE A 1 230 ? 2.346 -4.695 -23.752 1.00 96.56 230 PHE A O 1
ATOM 1946 N N . LEU A 1 231 ? 2.710 -3.422 -21.937 1.00 96.19 231 LEU A N 1
ATOM 1947 C CA . LEU A 1 231 ? 4.071 -3.018 -22.290 1.00 96.19 231 LEU A CA 1
ATOM 1948 C C . LEU A 1 231 ? 5.000 -4.216 -22.499 1.00 96.19 231 LEU A C 1
ATOM 1950 O O . LEU A 1 231 ? 5.726 -4.260 -23.488 1.00 96.19 231 LEU A O 1
ATOM 1954 N N . SER A 1 232 ? 4.931 -5.216 -21.618 1.00 96.06 232 SER A N 1
ATOM 1955 C CA . SER A 1 232 ? 5.729 -6.439 -21.756 1.00 96.06 232 SER A CA 1
ATOM 1956 C C . SER A 1 232 ? 5.376 -7.191 -23.032 1.00 96.06 232 SER A C 1
ATOM 1958 O O . SER A 1 232 ? 6.268 -7.594 -23.768 1.00 96.06 232 SER A O 1
ATOM 1960 N N . LYS A 1 233 ? 4.078 -7.352 -23.324 1.00 95.44 233 LYS A N 1
ATOM 1961 C CA . LYS A 1 233 ? 3.623 -8.032 -24.539 1.00 95.44 233 LYS A CA 1
ATOM 1962 C C . LYS A 1 233 ? 4.136 -7.324 -25.795 1.00 95.44 233 LYS A C 1
ATOM 1964 O O . LYS A 1 233 ? 4.769 -7.969 -26.623 1.00 95.44 233 LYS A O 1
ATOM 1969 N N . THR A 1 234 ? 3.932 -6.012 -25.885 1.00 94.50 234 THR A N 1
ATOM 1970 C CA . THR A 1 234 ? 4.399 -5.201 -27.016 1.00 94.50 234 THR A CA 1
ATOM 1971 C C . THR A 1 234 ? 5.916 -5.281 -27.178 1.00 94.50 234 THR A C 1
ATOM 1973 O O . THR A 1 234 ? 6.410 -5.420 -28.293 1.00 94.50 234 THR A O 1
ATOM 1976 N N . PHE A 1 235 ? 6.665 -5.237 -26.073 1.00 93.56 235 PHE A N 1
ATOM 1977 C CA . PHE A 1 235 ? 8.120 -5.360 -26.102 1.00 93.56 235 PHE A CA 1
ATOM 1978 C C . PHE A 1 235 ? 8.572 -6.719 -26.652 1.00 93.56 235 PHE A C 1
ATOM 1980 O O . PHE A 1 235 ? 9.427 -6.765 -27.533 1.00 93.56 235 PHE A O 1
ATOM 1987 N N . PHE A 1 236 ? 7.981 -7.821 -26.181 1.00 92.38 236 PHE A N 1
ATOM 1988 C CA . PHE A 1 236 ? 8.306 -9.160 -26.677 1.00 92.38 236 PHE A CA 1
ATOM 1989 C C . PHE A 1 236 ? 7.944 -9.344 -28.152 1.00 92.38 236 PHE A C 1
ATOM 1991 O O . PHE A 1 236 ? 8.738 -9.904 -28.902 1.00 92.38 236 PHE A O 1
ATOM 1998 N N . GLU A 1 237 ? 6.779 -8.861 -28.582 1.00 93.38 237 GLU A N 1
ATOM 1999 C CA . GLU A 1 237 ? 6.362 -8.923 -29.988 1.00 93.38 237 GLU A CA 1
ATOM 2000 C C . GLU A 1 237 ? 7.327 -8.146 -30.889 1.00 93.38 237 GLU A C 1
ATOM 2002 O O . GLU A 1 237 ? 7.779 -8.671 -31.904 1.00 93.38 237 GLU A O 1
ATOM 2007 N N . ALA A 1 238 ? 7.713 -6.932 -30.487 1.00 92.94 238 ALA A N 1
ATOM 2008 C CA . ALA A 1 238 ? 8.703 -6.141 -31.211 1.00 92.94 238 ALA A CA 1
ATOM 2009 C C . ALA A 1 238 ? 10.081 -6.823 -31.243 1.00 92.94 238 ALA A C 1
ATOM 2011 O O . ALA A 1 238 ? 10.739 -6.823 -32.281 1.00 92.94 238 ALA A O 1
ATOM 2012 N N . TYR A 1 239 ? 10.506 -7.436 -30.134 1.00 90.19 239 TYR A N 1
ATOM 2013 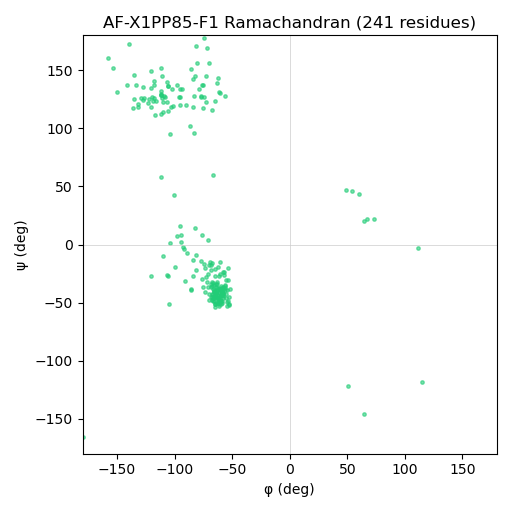C CA . TYR A 1 239 ? 11.774 -8.163 -30.056 1.00 90.19 239 TYR A CA 1
ATOM 2014 C C . TYR A 1 239 ? 11.817 -9.353 -31.022 1.00 90.19 239 TYR A C 1
ATOM 2016 O O . TYR A 1 239 ? 12.820 -9.530 -31.709 1.00 90.19 239 TYR A O 1
ATOM 2024 N N . VAL A 1 240 ? 10.725 -10.121 -31.104 1.00 91.12 240 VAL A N 1
ATOM 2025 C CA . VAL A 1 240 ? 10.579 -11.254 -32.034 1.00 91.12 240 VAL A CA 1
ATOM 2026 C C . VAL A 1 240 ? 10.502 -10.795 -33.488 1.00 91.12 240 VAL A C 1
ATOM 2028 O O . VAL A 1 240 ? 10.981 -11.499 -34.357 1.00 91.12 240 VAL A O 1
ATOM 2031 N N . LEU A 1 241 ? 9.908 -9.636 -33.783 1.00 92.19 241 LEU A N 1
ATOM 2032 C CA . LEU A 1 241 ? 9.879 -9.105 -35.153 1.00 92.19 241 LEU A CA 1
ATOM 2033 C C . LEU A 1 241 ? 11.241 -8.574 -35.621 1.00 92.19 241 LEU A C 1
ATOM 2035 O O . LEU A 1 241 ? 11.499 -8.527 -36.821 1.00 92.19 241 LEU A O 1
ATOM 2039 N N . ALA A 1 242 ? 12.080 -8.118 -34.690 1.00 88.38 242 ALA A N 1
ATOM 2040 C CA . ALA A 1 242 ? 13.385 -7.537 -34.990 1.00 88.38 242 ALA A CA 1
ATOM 2041 C C . ALA A 1 242 ? 14.511 -8.574 -35.172 1.00 88.38 242 ALA A C 1
ATOM 2043 O O . ALA A 1 242 ? 15.586 -8.194 -35.640 1.00 88.38 242 ALA A O 1
ATOM 2044 N N . HIS A 1 243 ? 14.287 -9.837 -34.792 1.00 69.38 243 HIS A N 1
ATOM 2045 C CA . HIS A 1 243 ? 15.256 -10.941 -34.861 1.00 69.38 243 HIS A CA 1
ATOM 2046 C C . HIS A 1 243 ? 14.697 -12.110 -35.674 1.00 69.38 243 HIS A C 1
ATOM 2048 O O . HIS A 1 243 ? 15.518 -12.827 -36.286 1.00 69.38 243 HIS A O 1
#

Organism: NCBI:txid412755

Foldseek 3Di:
DPDDLAPDWDDAFQEIEGEHEDAFEADPVQDGDPVVVLVRVVSQVRSCCVQAVDPDWDWDADPLQGIDTDDNVRHDYYAAEYEYAYDGDDADQWDDDPNDTYGYHYPVVVVVLCVVQVAPQSNVLLVVQSVVVVVVVAAEAEADYCLLVVLVCVVVVNHPVVCVPPRYYYRYPCSNVVLVPDPVNVVVVVLLVLLVVLVVVLVVLSNDPDPCSVVVSSVSRNDGSVRSSVVSVVVVVVVVVVD

Radius of gyration: 19.93 Å; Cα contacts (8 Å, |Δi|>4): 312; chains: 1; bounding box: 52×41×62 Å

Sequence (243 aa):
DNKELCDLLVVFDEIAIIWQIKDLKLNKLGKYSEVEVQKNLRQLSGARRQLFDLKTSVELENPYRGKEIFDPTTIKEIYLISILLGEGEEMFFFEEIKNHKVHVFNKKFTQIILNELDTISDFIEYLHEKENFFEKGKSLVILGGEEELLAFYLINNRSFKRFEKADHITIEEGSWKHLQKKPEYKEKKKADKISYYWDGIINRIHEGSSNEYKKVARELARHNRVQRRFLSKTFFEAYVLAH

Secondary structure (DSSP, 8-state):
------SEEEEETTEEEEEEEE---B-TTS-B-HHHHHHHHHHHHHHHIIIIIS-S--EEEETTTEEEE--GGG--EEEEEEEE---S----SEEEETTEEEEEEEHHHHHHHHHHS-SHHHHHHHHHHHHHHHHTT-EEEESS-HHHHHHHHHHTTS--GGGTT-SEEEE-TTHHHHHHH-HHHHHHHHHGGGGHHHHHHHHHHHT---TTHHHHHHHHHTS-HHHHHHHHHHHHHHHHHH-

pLDDT: mean 90.75, std 7.68, range [49.81, 98.44]

Solvent-accessible surface area (backbone atoms only — not comparable to full-atom values): 13863 Å² total; per-residue (Å²): 130,98,68,81,57,58,78,41,80,48,78,54,91,42,34,37,38,44,32,39,77,41,85,46,68,56,49,99,84,39,39,69,51,67,71,58,54,54,50,52,51,50,42,54,51,48,30,51,40,52,62,65,71,44,90,59,88,46,77,47,76,40,100,75,72,45,73,43,79,60,67,52,86,62,47,80,46,77,48,38,37,38,38,37,55,39,90,63,77,70,82,56,71,67,48,78,50,95,92,36,69,26,40,36,35,44,52,70,46,48,55,51,50,52,69,73,30,70,28,67,40,44,38,49,55,48,54,53,53,51,51,60,54,56,69,68,69,46,46,77,45,72,45,80,55,71,49,35,58,53,28,47,25,60,74,50,76,70,38,69,67,91,47,70,89,48,61,70,44,78,44,61,64,53,43,37,65,49,48,71,66,34,66,67,53,52,51,48,59,60,60,41,55,58,16,54,55,44,53,50,53,44,55,55,42,58,73,50,90,53,85,63,38,63,60,54,38,50,63,66,48,61,43,29,63,70,52,30,23,51,53,33,50,54,51,52,54,51,52,62,72,76,107

Mean predicted aligned error: 5.06 Å